Protein AF-A0A0P1IIM2-F1 (afdb_monomer_lite)

Organism: NCBI:txid1715693

Secondary structure (DSSP, 8-state):
------------------PPPP---HHHHHHHHHHHHHHHH-TT---HHHHHHHHHHHHHHHHHHHHHSBPTTS-BHHHHHHTS-HHHHHHHHHHHHHHHHHHHHHHHHHHHHHHHHHHHHHHHHHHHHHHHHHHHHHHHHHHHHHHHHHHHHHHHHHHHHHHHHHHHHHHHHHHHHHHH--TTS-----PPPSS---------------STTHHHHHHHHHHHHHHHHHHHH-GGGTTS--S-HHHHHHHHHHHHHHHHHHHTS-HHHHHHHHHTTHHHHHHHHHHHHTSTHHHHHHTSPPP--

Radius of gyration: 53.61 Å; chains: 1; bounding box: 98×58×140 Å

Foldseek 3Di:
DDDDDDDDDDDDDDDDDDDDDDDDDPVVVVVVVVVVVVCVVPVPDDALVNVLVVVLVVLVVVVVVQQQDADPVRDGNVVVLVVDDPVVVVVVVCVSVVVSVVSVVVSVVVVVVVVVVVVVVVVVVVVVVVVVVVVVVVVVVVVVVVVVVVVVVVVVVVLVVVLVVVLVVLLVVLVVLVVPPPCVPPPLDDDDDPDDDDDDDDDDDDDDDDDPVVSVVVLLVVLCVVVVVDVVSHPPPVVDDDLFLVVVVSVLVSLVSNLVSVVSDPPVCVVVCVVSCVVVVSVVSVVVSPDCSNVVSVVDDGDPD

pLDDT: mean 71.26, std 18.95, range [27.38, 97.0]

Sequence (305 aa):
MSSLQTERGSFGRRRKRTRKPLRSNKTNRARVRLRQAIRIWMPNGWEPIDTGWLLTLGIVLLVEWLAYSPMSDGSARIEAFLKADPNAVGDTLAGIFSALAFVWIIVTVFMQGTELAAQREELVLTREEMERQREATQSMAESLEAQADIFKDEQRQRAEKRSSECFKDAANQLHRCLFQADLTSLKWHVGPSSQNLSTVKYFGECPHCENPDETLALLAELFSVALRRIRRDGLDRLQYKPRCPKELSQLRVYLGLIVDCMELLPRAKLARLREFHILDAHNDLSTLLKLPIWDQVEEMPPCID

Structure (mmCIF, N/CA/C/O backbone):
data_AF-A0A0P1IIM2-F1
#
_entry.id   AF-A0A0P1IIM2-F1
#
loop_
_atom_site.group_PDB
_atom_site.id
_atom_site.type_symbol
_atom_site.label_atom_id
_atom_site.label_alt_id
_atom_site.label_comp_id
_atom_site.label_asym_id
_atom_site.label_entity_id
_atom_site.label_seq_id
_atom_site.pdbx_PDB_ins_code
_atom_site.Cartn_x
_atom_site.Cartn_y
_atom_site.Cartn_z
_atom_site.occupancy
_atom_site.B_iso_or_equiv
_atom_site.auth_seq_id
_atom_site.auth_comp_id
_atom_site.auth_asym_id
_atom_site.auth_atom_id
_atom_site.pdbx_PDB_model_num
ATOM 1 N N . MET A 1 1 ? -4.060 -33.729 36.609 1.00 47.19 1 MET A N 1
ATOM 2 C CA . MET A 1 1 ? -3.947 -35.094 36.047 1.00 47.19 1 MET A CA 1
ATOM 3 C C . MET A 1 1 ? -4.663 -35.104 34.703 1.00 47.19 1 MET A C 1
ATOM 5 O O . MET A 1 1 ? -5.715 -34.489 34.627 1.00 47.19 1 MET A O 1
ATOM 9 N N . SER A 1 2 ? -4.067 -35.764 33.701 1.00 40.72 2 SER A N 1
ATOM 10 C CA . SER A 1 2 ? -4.395 -35.768 32.254 1.00 40.72 2 SER A CA 1
ATOM 11 C C . SER A 1 2 ? -4.058 -34.490 31.484 1.00 40.72 2 SER A C 1
ATOM 13 O O . SER A 1 2 ? -4.444 -33.408 31.894 1.00 40.72 2 SER A O 1
ATOM 15 N N . SER A 1 3 ? -3.399 -34.503 30.329 1.00 47.75 3 SER A N 1
ATOM 16 C CA . SER A 1 3 ? -2.472 -35.446 29.686 1.00 47.75 3 SER A CA 1
ATOM 17 C C . SER A 1 3 ? -1.867 -34.653 28.526 1.00 47.75 3 SER A C 1
ATOM 19 O O . SER A 1 3 ? -2.586 -34.245 27.618 1.00 47.75 3 SER A O 1
ATOM 21 N N . LEU A 1 4 ? -0.561 -34.397 28.594 1.00 49.56 4 LEU A N 1
ATOM 22 C CA . LEU A 1 4 ? 0.238 -33.806 27.524 1.00 49.56 4 LEU A CA 1
ATOM 23 C C . LEU A 1 4 ? 0.329 -34.807 26.369 1.00 49.56 4 LEU A C 1
ATOM 25 O O . LEU A 1 4 ? 0.807 -35.923 26.574 1.00 49.56 4 LEU A O 1
ATOM 29 N N . GLN A 1 5 ? -0.078 -34.405 25.166 1.00 54.69 5 GLN A N 1
ATOM 30 C CA . GLN A 1 5 ? 0.225 -35.136 23.940 1.00 54.69 5 GLN A CA 1
ATOM 31 C C . GLN A 1 5 ? 1.129 -34.289 23.050 1.00 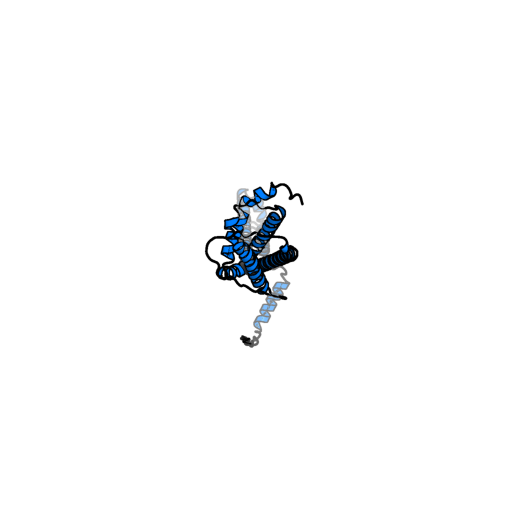54.69 5 GLN A C 1
ATOM 33 O O . GLN A 1 5 ? 0.857 -33.139 22.723 1.00 54.69 5 GLN A O 1
ATOM 38 N N . THR A 1 6 ? 2.275 -34.889 22.759 1.00 49.03 6 THR A N 1
ATOM 39 C CA . THR A 1 6 ? 3.434 -34.348 22.068 1.00 49.03 6 THR A CA 1
ATOM 40 C C . THR A 1 6 ? 3.379 -34.816 20.617 1.00 49.03 6 THR A C 1
ATOM 42 O O . THR A 1 6 ? 3.524 -36.012 20.377 1.00 49.03 6 THR A O 1
ATOM 45 N N . GLU A 1 7 ? 3.230 -33.912 19.648 1.00 52.53 7 GLU A N 1
ATOM 46 C CA . GLU A 1 7 ? 3.489 -34.234 18.240 1.00 52.53 7 GLU A CA 1
ATOM 47 C C . GLU A 1 7 ? 4.887 -33.751 17.833 1.00 52.53 7 GLU A C 1
ATOM 49 O O . GLU A 1 7 ? 5.180 -32.560 17.751 1.00 52.53 7 GLU A O 1
ATOM 54 N N . ARG A 1 8 ? 5.774 -34.723 17.593 1.00 49.94 8 ARG A N 1
ATOM 55 C CA . ARG A 1 8 ? 7.045 -34.572 16.877 1.00 49.94 8 ARG A CA 1
ATOM 56 C C . ARG A 1 8 ? 6.933 -35.316 15.545 1.00 49.94 8 ARG A C 1
ATOM 58 O O . ARG A 1 8 ? 6.811 -36.536 15.538 1.00 49.94 8 ARG A O 1
ATOM 65 N N . GLY A 1 9 ? 7.100 -34.606 14.435 1.00 43.44 9 GLY A N 1
ATOM 66 C CA . GLY A 1 9 ? 7.338 -35.147 13.088 1.00 43.44 9 GLY A CA 1
ATOM 67 C C . GLY A 1 9 ? 7.465 -33.966 12.118 1.00 43.44 9 GLY A C 1
ATOM 68 O O . GLY A 1 9 ? 6.719 -33.016 12.243 1.00 43.44 9 GLY A O 1
ATOM 69 N N . SER A 1 10 ? 8.395 -33.859 11.172 1.00 49.75 10 SER A N 1
ATOM 70 C CA . SER A 1 10 ? 9.200 -34.860 10.493 1.00 49.75 10 SER A CA 1
ATOM 71 C C . SER A 1 10 ? 10.533 -34.240 10.041 1.00 49.75 10 SER A C 1
ATOM 73 O O . SER A 1 10 ? 10.611 -33.087 9.617 1.00 49.75 10 SER A O 1
ATOM 75 N N . PHE A 1 11 ? 11.607 -35.018 10.151 1.00 45.28 11 PHE A N 1
ATOM 76 C CA . PHE A 1 11 ? 12.962 -34.636 9.761 1.00 45.28 11 PHE A CA 1
ATOM 77 C C . PHE A 1 11 ? 13.151 -34.919 8.259 1.00 45.28 11 PHE A C 1
ATOM 79 O O . PHE A 1 11 ? 13.360 -36.062 7.842 1.00 45.28 11 PHE A O 1
ATOM 86 N N . GLY A 1 12 ? 13.065 -33.878 7.429 1.00 54.16 12 GLY A N 1
ATOM 87 C CA . GLY A 1 12 ? 13.283 -33.957 5.983 1.00 54.16 12 GLY A CA 1
ATOM 88 C C . GLY A 1 12 ? 14.740 -34.283 5.628 1.00 54.16 12 GLY A C 1
ATOM 89 O O . GLY A 1 12 ? 15.637 -33.447 5.739 1.00 54.16 12 GLY A O 1
ATOM 90 N N . ARG A 1 13 ? 14.989 -35.512 5.158 1.00 52.44 13 ARG A N 1
ATOM 91 C CA . ARG A 1 13 ? 16.293 -35.973 4.649 1.00 52.44 13 ARG A CA 1
ATOM 92 C C . ARG A 1 13 ? 16.673 -35.238 3.351 1.00 52.44 13 ARG A C 1
ATOM 94 O O . ARG A 1 13 ? 16.221 -35.600 2.266 1.00 52.44 13 ARG A O 1
ATOM 101 N N . ARG A 1 14 ? 17.581 -34.256 3.434 1.00 52.56 14 ARG A N 1
ATOM 102 C CA . ARG A 1 14 ? 18.256 -33.648 2.267 1.00 52.56 14 ARG A CA 1
ATOM 103 C C . ARG A 1 14 ? 19.168 -34.672 1.574 1.00 52.56 14 ARG A C 1
ATOM 105 O O . ARG A 1 14 ? 20.263 -34.972 2.048 1.00 52.56 14 ARG A O 1
ATOM 112 N N . ARG A 1 15 ? 18.742 -35.184 0.413 1.00 55.00 15 ARG A N 1
ATOM 113 C CA . ARG A 1 15 ? 19.588 -35.965 -0.509 1.00 55.00 15 ARG A CA 1
ATOM 114 C C . ARG A 1 15 ? 20.692 -35.073 -1.092 1.00 55.00 15 ARG A C 1
ATOM 116 O O . ARG A 1 15 ? 20.420 -34.183 -1.894 1.00 55.00 15 ARG A O 1
ATOM 123 N N . LYS A 1 16 ? 21.949 -35.339 -0.726 1.00 52.72 16 LYS A N 1
ATOM 124 C CA . LYS A 1 16 ? 23.139 -34.747 -1.358 1.00 52.72 16 LYS A CA 1
ATOM 125 C C . LYS A 1 16 ? 23.297 -35.317 -2.777 1.00 52.72 16 LYS A C 1
ATOM 127 O O . LYS A 1 16 ? 23.688 -36.468 -2.941 1.00 52.72 16 LYS A O 1
ATOM 132 N N . ARG A 1 17 ? 22.983 -34.521 -3.807 1.00 55.03 17 ARG A N 1
ATOM 133 C CA . ARG A 1 17 ? 23.330 -34.818 -5.210 1.00 55.03 17 ARG A CA 1
ATOM 134 C C . ARG A 1 17 ? 24.816 -34.522 -5.429 1.00 55.03 17 ARG A C 1
ATOM 136 O O . ARG A 1 17 ? 25.233 -33.368 -5.398 1.00 55.03 17 ARG A O 1
ATOM 143 N N . THR A 1 18 ? 25.604 -35.563 -5.661 1.00 53.88 18 THR A N 1
ATOM 144 C CA . THR A 1 18 ? 27.005 -35.479 -6.081 1.00 53.88 18 THR A CA 1
ATOM 145 C C . THR A 1 18 ? 27.081 -34.992 -7.534 1.00 53.88 18 THR A C 1
ATOM 147 O O . THR A 1 18 ? 26.588 -35.638 -8.458 1.00 53.88 18 THR A O 1
ATOM 150 N N . ARG A 1 19 ? 27.666 -33.807 -7.752 1.00 49.38 19 ARG A N 1
ATOM 151 C CA . ARG A 1 19 ? 27.933 -33.257 -9.091 1.00 49.38 19 ARG A CA 1
ATOM 152 C C . ARG A 1 19 ? 29.207 -33.895 -9.655 1.00 49.38 19 ARG A C 1
ATOM 154 O O . ARG A 1 19 ? 30.267 -33.792 -9.047 1.00 49.38 19 ARG A O 1
ATOM 161 N N . LYS A 1 20 ? 29.102 -34.545 -10.820 1.00 53.03 20 LYS A N 1
ATOM 162 C CA . LYS A 1 20 ? 30.252 -35.033 -11.601 1.00 53.03 20 LYS A CA 1
ATOM 163 C C . LYS A 1 20 ? 31.071 -33.845 -12.147 1.00 53.03 20 LYS A C 1
ATOM 165 O O . LYS A 1 20 ? 30.462 -32.865 -12.580 1.00 53.03 20 LYS A O 1
ATOM 170 N N . PRO A 1 21 ? 32.414 -33.919 -12.181 1.00 51.34 21 PRO A N 1
ATOM 171 C CA . PRO A 1 21 ? 33.249 -32.861 -12.745 1.00 51.34 21 PRO A CA 1
ATOM 172 C C . PRO A 1 21 ? 33.162 -32.847 -14.280 1.00 51.34 21 PRO A C 1
ATOM 174 O O . PRO A 1 21 ? 33.394 -33.859 -14.943 1.00 51.34 21 PRO A O 1
ATOM 177 N N . LEU A 1 22 ? 32.819 -31.686 -14.851 1.00 57.66 22 LEU A N 1
ATOM 178 C CA . LEU A 1 22 ? 32.783 -31.469 -16.297 1.00 57.66 22 LEU A CA 1
ATOM 179 C C . LEU A 1 22 ? 34.203 -31.462 -16.883 1.00 57.66 22 LEU A C 1
ATOM 181 O O . LEU A 1 22 ? 35.049 -30.639 -16.539 1.00 57.66 22 LEU A O 1
ATOM 185 N N . ARG A 1 23 ? 34.428 -32.378 -17.826 1.00 54.84 23 ARG A N 1
ATOM 186 C CA . ARG A 1 23 ? 35.634 -32.521 -18.647 1.00 54.84 23 ARG A CA 1
ATOM 187 C C . ARG A 1 23 ? 35.823 -31.243 -19.485 1.00 54.84 23 ARG A C 1
ATOM 189 O O . ARG A 1 23 ? 35.079 -31.008 -20.435 1.00 54.84 23 ARG A O 1
ATOM 196 N N . SER A 1 24 ? 36.784 -30.387 -19.117 1.00 56.88 24 SER A N 1
ATOM 197 C CA . SER A 1 24 ? 37.007 -29.099 -19.794 1.00 56.88 24 SER A CA 1
ATOM 198 C C . SER A 1 24 ? 37.560 -29.319 -21.208 1.00 56.88 24 SER A C 1
ATOM 200 O O . SER A 1 24 ? 38.722 -29.692 -21.383 1.00 56.88 24 SER A O 1
ATOM 202 N N . ASN A 1 25 ? 36.714 -29.097 -22.211 1.00 63.09 25 ASN A N 1
ATOM 203 C CA . ASN A 1 25 ? 37.019 -29.238 -23.631 1.00 63.09 25 ASN A CA 1
ATOM 204 C C . ASN A 1 25 ? 37.988 -28.124 -24.086 1.00 63.09 25 ASN A C 1
ATOM 206 O O . ASN A 1 25 ? 37.696 -26.939 -23.906 1.00 63.09 25 ASN A O 1
ATOM 210 N N . LYS A 1 26 ? 39.151 -28.479 -24.656 1.00 61.34 26 LYS A N 1
ATOM 211 C CA . LYS A 1 26 ? 40.198 -27.521 -25.086 1.00 61.34 26 LYS A CA 1
ATOM 212 C C . LYS A 1 26 ? 39.679 -26.485 -26.099 1.00 61.34 26 LYS A C 1
ATOM 214 O O . LYS A 1 26 ? 40.159 -25.355 -26.104 1.00 61.34 26 LYS A O 1
ATOM 219 N N . THR A 1 27 ? 38.649 -26.819 -26.876 1.00 61.62 27 THR A N 1
ATOM 220 C CA . THR A 1 27 ? 37.989 -25.915 -27.837 1.00 61.62 27 THR A CA 1
ATOM 221 C C . THR A 1 27 ? 37.261 -24.738 -27.177 1.00 61.62 27 THR A C 1
ATOM 223 O O . THR A 1 27 ? 37.183 -23.659 -27.766 1.00 61.62 27 THR A O 1
ATOM 226 N N . ASN A 1 28 ? 36.808 -24.876 -25.925 1.00 61.59 28 ASN A N 1
ATOM 227 C CA . ASN A 1 28 ? 36.188 -23.766 -25.193 1.00 61.59 28 ASN A CA 1
ATOM 228 C C . ASN A 1 28 ? 37.208 -22.705 -24.767 1.00 61.59 28 ASN A C 1
ATOM 230 O O . ASN A 1 28 ? 36.863 -21.530 -24.699 1.00 61.59 28 ASN A O 1
ATOM 234 N N . ARG A 1 29 ? 38.477 -23.072 -24.540 1.00 67.12 29 ARG A N 1
ATOM 235 C CA . ARG A 1 29 ? 39.506 -22.102 -24.127 1.00 67.12 29 ARG A CA 1
ATOM 236 C C . ARG A 1 29 ? 39.872 -21.134 -25.255 1.00 67.12 29 ARG A C 1
ATOM 238 O O . ARG A 1 29 ? 40.082 -19.957 -24.984 1.00 67.12 29 ARG A O 1
ATOM 245 N N . ALA A 1 30 ? 39.877 -21.599 -26.507 1.00 68.69 30 ALA A N 1
ATOM 246 C CA . ALA A 1 30 ? 40.094 -20.740 -27.673 1.00 68.69 30 ALA A CA 1
ATOM 247 C C . ALA A 1 30 ? 38.928 -19.757 -27.886 1.00 68.69 30 ALA A C 1
ATOM 249 O O . ALA A 1 30 ? 39.154 -18.567 -28.084 1.00 68.69 30 ALA A O 1
ATOM 250 N N . ARG A 1 31 ? 37.677 -20.222 -27.743 1.00 65.69 31 ARG A N 1
ATOM 251 C CA . ARG A 1 31 ? 36.483 -19.361 -27.843 1.00 65.69 31 ARG A CA 1
ATOM 252 C C . ARG A 1 31 ? 36.398 -18.326 -26.719 1.00 65.69 31 ARG A C 1
ATOM 254 O O . ARG A 1 31 ? 36.015 -17.190 -26.972 1.00 65.69 31 ARG A O 1
ATOM 261 N N . VAL A 1 32 ? 36.779 -18.694 -25.494 1.00 73.69 32 VAL A N 1
ATOM 262 C CA . VAL A 1 32 ? 36.814 -17.760 -24.354 1.00 73.69 32 VAL A CA 1
ATOM 263 C C . VAL A 1 32 ? 37.906 -16.704 -24.541 1.00 73.69 32 VAL A C 1
ATOM 265 O O . VAL A 1 32 ? 37.636 -15.530 -24.308 1.00 73.69 32 VAL A O 1
ATOM 268 N N . ARG A 1 33 ? 39.094 -17.078 -25.041 1.00 74.06 33 ARG A N 1
ATOM 269 C CA . ARG A 1 33 ? 40.167 -16.117 -25.356 1.00 74.06 33 ARG A CA 1
ATOM 270 C C . ARG A 1 33 ? 39.792 -15.164 -26.487 1.00 74.06 33 ARG A C 1
ATOM 272 O O . ARG A 1 33 ? 40.073 -13.980 -26.374 1.00 74.06 33 ARG A O 1
ATOM 279 N N . LEU A 1 34 ? 39.108 -15.652 -27.525 1.00 70.19 34 LEU A N 1
ATOM 280 C CA . LEU A 1 34 ? 38.611 -14.800 -28.607 1.00 70.19 34 LEU A CA 1
ATOM 281 C C . LEU A 1 34 ? 37.569 -13.796 -28.087 1.00 70.19 34 LEU A C 1
ATOM 283 O O . LEU A 1 34 ? 37.671 -12.609 -28.366 1.00 70.19 34 LEU A O 1
ATOM 287 N N . ARG A 1 35 ? 36.621 -14.243 -27.249 1.00 65.44 35 ARG A N 1
ATOM 288 C CA . ARG A 1 35 ? 35.642 -13.350 -26.604 1.00 65.44 35 ARG A CA 1
ATOM 289 C C . ARG A 1 35 ? 36.293 -12.329 -25.668 1.00 65.44 35 ARG A C 1
ATOM 291 O O . ARG A 1 35 ? 35.843 -11.194 -25.619 1.00 65.44 35 ARG A O 1
ATOM 298 N N . GLN A 1 36 ? 37.342 -12.711 -24.940 1.00 72.12 36 GLN A N 1
ATOM 299 C CA . GLN A 1 36 ? 38.087 -11.790 -24.077 1.00 72.12 36 GLN A CA 1
ATOM 300 C C . GLN A 1 36 ? 38.909 -10.776 -24.883 1.00 72.12 36 GLN A C 1
ATOM 302 O O . GLN A 1 36 ? 38.906 -9.605 -24.531 1.00 72.12 36 GLN A O 1
ATOM 307 N N . ALA A 1 37 ? 39.546 -11.188 -25.983 1.00 65.25 37 ALA A N 1
ATOM 308 C CA . ALA A 1 37 ? 40.284 -10.283 -26.865 1.00 65.25 37 ALA A CA 1
ATOM 309 C C . ALA A 1 37 ? 39.358 -9.257 -27.544 1.00 65.25 37 ALA A C 1
ATOM 311 O O . ALA A 1 37 ? 39.666 -8.070 -27.561 1.00 65.25 37 ALA A O 1
ATOM 312 N N . ILE A 1 38 ? 38.184 -9.698 -28.010 1.00 61.31 38 ILE A N 1
ATOM 313 C CA . ILE A 1 38 ? 37.146 -8.822 -28.579 1.00 61.31 38 ILE A CA 1
ATOM 314 C C . ILE A 1 38 ? 36.635 -7.817 -27.528 1.00 61.31 38 ILE A C 1
ATOM 316 O O . ILE A 1 38 ? 36.429 -6.652 -27.846 1.00 61.31 38 ILE A O 1
ATOM 320 N N . ARG A 1 39 ? 36.499 -8.233 -26.260 1.00 62.06 39 ARG A N 1
ATOM 321 C CA . ARG A 1 39 ? 36.056 -7.367 -25.151 1.00 62.06 39 ARG A CA 1
ATOM 322 C C . ARG A 1 39 ? 37.099 -6.326 -24.721 1.00 62.06 39 ARG A C 1
ATOM 324 O O . ARG A 1 39 ? 36.722 -5.284 -24.206 1.00 62.06 39 ARG A O 1
ATOM 331 N N . ILE A 1 40 ? 38.392 -6.599 -24.920 1.00 70.06 40 ILE A N 1
ATOM 332 C CA . ILE A 1 40 ? 39.482 -5.648 -24.630 1.00 70.06 40 ILE A CA 1
ATOM 333 C C . ILE A 1 40 ? 39.553 -4.552 -25.702 1.00 70.06 40 ILE A C 1
ATOM 335 O O . ILE A 1 40 ? 39.847 -3.407 -25.378 1.00 70.06 40 ILE A O 1
ATOM 339 N N . TRP A 1 41 ? 39.259 -4.887 -26.962 1.00 63.16 41 TRP A N 1
ATOM 340 C CA . TRP A 1 41 ? 39.242 -3.918 -28.064 1.00 63.16 41 TRP A CA 1
ATOM 341 C C . TRP A 1 41 ? 37.963 -3.065 -28.124 1.00 63.16 41 TRP A C 1
ATOM 343 O O . TRP A 1 41 ? 37.975 -2.008 -28.744 1.00 63.16 41 TRP A O 1
ATOM 353 N N . MET A 1 42 ? 36.872 -3.491 -27.476 1.00 60.53 42 MET A N 1
ATOM 354 C CA . MET A 1 42 ? 35.582 -2.785 -27.461 1.00 60.53 42 MET A CA 1
ATOM 355 C C . MET A 1 42 ? 34.998 -2.748 -26.037 1.00 60.53 42 MET A C 1
ATOM 357 O O . MET A 1 42 ? 34.146 -3.577 -25.701 1.00 60.53 42 MET A O 1
ATOM 361 N N . PRO A 1 43 ? 35.455 -1.816 -25.178 1.00 54.00 43 PRO A N 1
ATOM 362 C CA . PRO A 1 43 ? 35.053 -1.765 -23.772 1.00 54.00 43 PRO A CA 1
ATOM 363 C C . PRO A 1 43 ? 33.558 -1.465 -23.555 1.00 54.00 43 PRO A C 1
ATOM 365 O O . PRO A 1 43 ? 33.017 -1.903 -22.542 1.00 54.00 43 PRO A O 1
ATOM 368 N N . ASN A 1 44 ? 32.880 -0.818 -24.515 1.00 61.03 44 ASN A N 1
ATOM 369 C CA . ASN A 1 44 ? 31.474 -0.401 -24.389 1.00 61.03 44 ASN A CA 1
ATOM 370 C C . ASN A 1 44 ? 30.468 -1.268 -25.175 1.00 61.03 44 ASN A C 1
ATOM 372 O O . ASN A 1 44 ? 29.272 -1.022 -25.105 1.00 61.03 44 ASN A O 1
ATOM 376 N N . GLY A 1 45 ? 30.917 -2.323 -25.867 1.00 69.62 45 GLY A N 1
ATOM 377 C CA . GLY A 1 45 ? 30.058 -3.055 -26.806 1.00 69.62 45 GLY A CA 1
ATOM 378 C C . GLY A 1 45 ? 29.842 -2.275 -28.108 1.00 69.62 45 GLY A C 1
ATOM 379 O O . GLY A 1 45 ? 30.046 -1.071 -28.161 1.00 69.62 45 GLY A O 1
ATOM 380 N N . TRP A 1 46 ? 29.524 -2.986 -29.187 1.00 78.88 46 TRP A N 1
ATOM 381 C CA . TRP A 1 46 ? 29.247 -2.378 -30.488 1.00 78.88 46 TRP A CA 1
ATOM 382 C C . TRP A 1 46 ? 27.775 -1.970 -30.499 1.00 78.88 46 TRP A C 1
ATOM 384 O O . TRP A 1 46 ? 26.906 -2.846 -30.541 1.00 78.88 46 TRP A O 1
ATOM 394 N N . GLU A 1 47 ? 27.483 -0.673 -30.421 1.00 82.81 47 GLU A N 1
ATOM 395 C CA . GLU A 1 47 ? 26.101 -0.207 -30.465 1.00 82.81 47 GLU A CA 1
ATOM 396 C C . GLU A 1 47 ? 25.604 -0.116 -31.919 1.00 82.81 47 GLU A C 1
ATOM 398 O O . GLU A 1 47 ? 26.386 0.122 -32.848 1.00 82.81 47 GLU A O 1
ATOM 403 N N . PRO A 1 48 ? 24.295 -0.288 -32.178 1.00 84.50 48 PRO A N 1
ATOM 404 C CA . PRO A 1 48 ? 23.726 -0.091 -33.514 1.00 84.50 48 PRO A CA 1
ATOM 405 C C . PRO A 1 48 ? 24.111 1.264 -34.137 1.00 84.50 48 PRO A C 1
ATOM 407 O O . PRO A 1 48 ? 24.316 1.353 -35.348 1.00 84.50 48 PRO A O 1
ATOM 410 N N . ILE A 1 49 ? 24.288 2.290 -33.299 1.00 87.69 49 ILE A N 1
ATOM 411 C CA . ILE A 1 49 ? 24.713 3.642 -33.681 1.00 87.69 49 ILE A CA 1
ATOM 412 C C . ILE A 1 49 ? 26.130 3.646 -34.277 1.00 87.69 49 ILE A C 1
ATOM 414 O O . ILE A 1 49 ? 26.352 4.287 -35.305 1.00 87.69 49 ILE A O 1
ATOM 418 N N . ASP A 1 50 ? 27.067 2.879 -33.714 1.00 89.94 50 ASP A N 1
ATOM 419 C CA . ASP A 1 50 ? 28.440 2.775 -34.232 1.00 89.94 50 ASP A CA 1
ATOM 420 C C . ASP A 1 50 ? 28.462 2.145 -35.630 1.00 89.94 50 ASP A C 1
ATOM 422 O O . ASP A 1 50 ? 29.218 2.556 -36.513 1.00 89.94 50 ASP A O 1
ATOM 426 N N . THR A 1 51 ? 27.573 1.172 -35.861 1.00 89.00 51 THR A N 1
ATOM 427 C CA . THR A 1 51 ? 27.379 0.558 -37.185 1.00 89.00 51 THR A CA 1
ATOM 428 C C . THR A 1 51 ? 26.836 1.575 -38.188 1.00 89.00 51 THR A C 1
ATOM 430 O O . THR A 1 51 ? 27.293 1.615 -39.330 1.00 89.00 51 THR A O 1
ATOM 433 N N . GLY A 1 52 ? 25.900 2.427 -37.755 1.00 91.19 52 GLY A N 1
ATOM 434 C CA . GLY A 1 52 ? 25.351 3.517 -38.562 1.00 91.19 52 GLY A CA 1
ATOM 435 C C . GLY A 1 52 ? 26.403 4.540 -38.982 1.00 91.19 52 GLY A C 1
ATOM 436 O O . GLY A 1 52 ? 26.479 4.898 -40.160 1.00 91.19 52 GLY A O 1
ATOM 437 N N . TRP A 1 53 ? 27.261 4.961 -38.050 1.00 92.38 53 TRP A N 1
ATOM 438 C CA . TRP A 1 53 ? 28.367 5.876 -38.338 1.00 92.38 53 TRP A CA 1
ATOM 439 C C . TRP A 1 53 ? 29.399 5.272 -39.285 1.00 92.38 53 TRP A C 1
ATOM 441 O O . TRP A 1 53 ? 29.802 5.935 -40.239 1.00 92.38 53 TRP A O 1
ATOM 451 N N . LEU A 1 54 ? 29.790 4.013 -39.074 1.00 93.88 54 LEU A N 1
ATOM 452 C CA . LEU A 1 54 ? 30.756 3.329 -39.937 1.00 93.88 54 LEU A CA 1
ATOM 453 C C . LEU A 1 54 ? 30.221 3.183 -41.366 1.00 93.88 54 LEU A C 1
ATOM 455 O O . LEU A 1 54 ? 30.944 3.440 -42.328 1.00 93.88 54 LEU A O 1
ATOM 459 N N . LEU A 1 55 ? 28.943 2.827 -41.513 1.00 92.75 55 LEU A N 1
ATOM 460 C CA . LEU A 1 55 ? 28.298 2.698 -42.818 1.00 92.75 55 LEU A CA 1
ATOM 461 C C . LEU A 1 55 ? 28.139 4.071 -43.496 1.00 92.75 55 LEU A C 1
ATOM 463 O O . LEU A 1 55 ? 28.438 4.204 -44.680 1.00 92.75 55 LEU A O 1
ATOM 467 N N . THR A 1 56 ? 27.774 5.110 -42.737 1.00 94.00 56 THR A N 1
ATOM 468 C CA . THR A 1 56 ? 27.719 6.497 -43.232 1.00 94.00 56 THR A CA 1
ATOM 469 C C . THR A 1 56 ? 29.087 6.968 -43.729 1.00 94.00 56 THR A C 1
ATOM 471 O O . THR A 1 56 ? 29.189 7.477 -44.842 1.00 94.00 56 THR A O 1
ATOM 474 N N . LEU A 1 57 ? 30.152 6.741 -42.953 1.00 94.94 57 LEU A N 1
ATOM 475 C CA . LEU A 1 57 ? 31.525 7.061 -43.344 1.00 94.94 57 LEU A CA 1
ATOM 476 C C . LEU A 1 57 ? 31.946 6.283 -44.599 1.00 94.94 57 LEU A C 1
ATOM 478 O O . LEU A 1 57 ? 32.543 6.857 -45.504 1.00 94.94 57 LEU A O 1
ATOM 482 N N . GLY A 1 58 ? 31.573 5.004 -44.696 1.00 94.00 58 GLY A N 1
ATOM 483 C CA . GLY A 1 58 ? 31.790 4.191 -45.893 1.00 94.00 58 GLY A CA 1
ATOM 484 C C . GLY A 1 58 ? 31.097 4.753 -47.139 1.00 94.00 58 GLY A C 1
ATOM 485 O O . GLY A 1 58 ? 31.717 4.810 -48.197 1.00 94.00 58 GLY A O 1
ATOM 486 N N . ILE A 1 59 ? 29.847 5.218 -47.019 1.00 92.94 59 ILE A N 1
ATOM 487 C CA . ILE A 1 59 ? 29.117 5.873 -48.119 1.00 92.94 59 ILE A CA 1
ATOM 488 C C . ILE A 1 59 ? 29.789 7.193 -48.505 1.00 92.94 59 ILE A C 1
ATOM 490 O O . ILE A 1 59 ? 29.976 7.440 -49.693 1.00 92.94 59 ILE A O 1
ATOM 494 N N . VAL A 1 60 ? 30.184 8.022 -47.535 1.00 93.38 60 VAL A N 1
ATOM 495 C CA . VAL A 1 60 ? 30.858 9.304 -47.803 1.00 93.38 60 VAL A CA 1
ATOM 496 C C . VAL A 1 60 ? 32.183 9.083 -48.529 1.00 93.38 60 VAL A C 1
ATOM 498 O O . VAL A 1 60 ? 32.403 9.695 -49.569 1.00 93.38 60 VAL A O 1
ATOM 501 N N . LEU A 1 61 ? 33.018 8.155 -48.053 1.00 94.94 61 LEU A N 1
ATOM 502 C CA . LEU A 1 61 ? 34.282 7.806 -48.708 1.00 94.94 61 LEU A CA 1
ATOM 503 C C . LEU A 1 61 ? 34.065 7.219 -50.107 1.00 94.94 61 LEU A C 1
ATOM 505 O O . LEU A 1 61 ? 34.848 7.490 -51.013 1.00 94.94 61 LEU A O 1
ATOM 509 N N . LEU A 1 62 ? 33.003 6.432 -50.309 1.00 93.31 62 LEU A N 1
ATOM 510 C CA . LEU A 1 62 ? 32.648 5.900 -51.625 1.00 93.31 62 LEU A CA 1
ATOM 511 C C . LEU A 1 62 ? 32.230 7.017 -52.590 1.00 93.31 62 LEU A C 1
ATOM 513 O O . LEU A 1 62 ? 32.656 7.017 -53.744 1.00 93.31 62 LEU A O 1
ATOM 517 N N . VAL A 1 63 ? 31.410 7.964 -52.128 1.00 91.94 63 VAL A N 1
ATOM 518 C CA . VAL A 1 63 ? 30.986 9.135 -52.908 1.00 91.94 63 VAL A CA 1
ATOM 519 C C . VAL A 1 63 ? 32.187 10.015 -53.246 1.00 91.94 63 VAL A C 1
ATOM 521 O O . VAL A 1 63 ? 32.344 10.406 -54.400 1.00 91.94 63 VAL A O 1
ATOM 524 N N . GLU A 1 64 ? 33.058 10.278 -52.273 1.00 91.62 64 GLU A N 1
ATOM 525 C CA . GLU A 1 64 ? 34.295 11.038 -52.461 1.00 91.62 64 GLU A CA 1
ATOM 526 C C . GLU A 1 64 ? 35.217 10.350 -53.478 1.00 91.62 64 GLU A C 1
ATOM 528 O O . GLU A 1 64 ? 35.656 10.969 -54.447 1.00 91.62 64 GLU A O 1
ATOM 533 N N . TRP A 1 65 ? 35.432 9.039 -53.339 1.00 93.56 65 TRP A N 1
ATOM 534 C CA . TRP A 1 65 ? 36.220 8.250 -54.286 1.00 93.56 65 TRP A CA 1
ATOM 535 C C . TRP A 1 65 ? 35.639 8.289 -55.707 1.00 93.56 65 TRP A C 1
ATOM 537 O O . TRP A 1 65 ? 36.375 8.482 -56.678 1.00 93.56 65 TRP A O 1
ATOM 547 N N . LEU A 1 66 ? 34.314 8.168 -55.847 1.00 89.25 66 LEU A N 1
ATOM 548 C CA . LEU A 1 66 ? 33.637 8.298 -57.138 1.00 89.25 66 LEU A CA 1
ATOM 549 C C . LEU A 1 66 ? 33.800 9.704 -57.725 1.00 89.25 66 LEU A C 1
ATOM 551 O O . LEU A 1 66 ? 34.018 9.819 -58.931 1.00 89.25 66 LEU A O 1
ATOM 555 N N . ALA A 1 67 ? 33.744 10.756 -56.909 1.00 87.88 67 ALA A N 1
ATOM 556 C CA . ALA A 1 67 ? 33.892 12.138 -57.363 1.00 87.88 67 ALA A CA 1
ATOM 557 C C . ALA A 1 67 ? 35.279 12.421 -57.974 1.00 87.88 67 ALA A C 1
ATOM 559 O O . ALA A 1 67 ? 35.370 13.159 -58.960 1.00 87.88 67 ALA A O 1
ATOM 560 N N . TYR A 1 68 ? 36.335 11.792 -57.443 1.00 88.44 68 TYR A N 1
ATOM 561 C CA . TYR A 1 68 ? 37.712 11.913 -57.945 1.00 88.44 68 TYR A CA 1
ATOM 562 C C . TYR A 1 68 ? 38.075 10.926 -59.065 1.00 88.44 68 TYR A C 1
ATOM 564 O O . TYR A 1 68 ? 39.139 11.057 -59.671 1.00 88.44 68 TYR A O 1
ATOM 572 N N . SER A 1 69 ? 37.221 9.946 -59.371 1.00 87.06 69 SER A N 1
ATOM 573 C CA . SER A 1 69 ? 37.498 8.996 -60.454 1.00 87.06 69 SER A CA 1
ATOM 574 C C . SER A 1 69 ? 37.523 9.699 -61.829 1.00 87.06 69 SER A C 1
ATOM 576 O O . SER A 1 69 ? 36.637 10.511 -62.116 1.00 87.06 69 SER A O 1
ATOM 578 N N . PRO A 1 70 ? 38.520 9.427 -62.695 1.00 83.19 70 PRO A N 1
ATOM 579 C CA . PRO A 1 70 ? 38.610 10.066 -64.006 1.00 83.19 70 PRO A CA 1
ATOM 580 C C . PRO A 1 70 ? 37.494 9.577 -64.942 1.00 83.19 70 PRO A C 1
ATOM 582 O O . PRO A 1 70 ? 37.150 8.392 -64.959 1.00 83.19 70 PRO A O 1
ATOM 585 N N . MET A 1 71 ? 36.916 10.489 -65.729 1.00 80.81 71 MET A N 1
ATOM 586 C CA . MET A 1 71 ? 36.033 10.144 -66.853 1.00 80.81 71 MET A CA 1
ATOM 587 C C . MET A 1 71 ? 36.845 9.775 -68.106 1.00 80.81 71 MET A C 1
ATOM 589 O O . MET A 1 71 ? 38.049 10.023 -68.167 1.00 80.81 71 MET A O 1
ATOM 593 N N . SER A 1 72 ? 36.184 9.195 -69.118 1.00 80.75 72 SER A N 1
ATOM 594 C CA . SER A 1 72 ? 36.793 8.824 -70.412 1.00 80.75 72 SER A CA 1
ATOM 595 C C . SER A 1 72 ? 37.527 9.977 -71.095 1.00 80.75 72 SER A C 1
ATOM 597 O O . SER A 1 72 ? 38.509 9.753 -71.796 1.00 80.75 72 SER A O 1
ATOM 599 N N . ASP A 1 73 ? 37.070 11.201 -70.844 1.00 81.06 73 ASP A N 1
ATOM 600 C CA . ASP A 1 73 ? 37.546 12.413 -71.504 1.00 81.06 73 ASP A CA 1
ATOM 601 C C . ASP A 1 73 ? 38.679 13.095 -70.707 1.00 81.06 73 ASP A C 1
ATOM 603 O O . ASP A 1 73 ? 39.135 14.181 -71.055 1.00 81.06 73 ASP A O 1
ATOM 607 N N . GLY A 1 74 ? 39.151 12.459 -69.625 1.00 76.50 74 GLY A N 1
ATOM 608 C CA . GLY A 1 74 ? 40.280 12.915 -68.806 1.00 76.50 74 GLY A CA 1
ATOM 609 C C . GLY A 1 74 ? 39.938 13.934 -67.712 1.00 76.50 74 GLY A C 1
ATOM 610 O O . GLY A 1 74 ? 40.784 14.200 -66.862 1.00 76.50 74 GLY A O 1
ATOM 611 N N . SER A 1 75 ? 38.713 14.470 -67.673 1.00 79.94 75 SER A N 1
ATOM 612 C CA . SER A 1 75 ? 38.238 15.360 -66.601 1.00 79.94 75 SER A CA 1
ATOM 613 C C . SER A 1 75 ? 37.764 14.592 -65.358 1.00 79.94 75 SER A C 1
ATOM 615 O O . SER A 1 75 ? 37.281 13.458 -65.451 1.00 79.94 75 SER A O 1
ATOM 617 N N . ALA A 1 76 ? 37.841 15.223 -64.183 1.00 83.69 76 ALA A N 1
ATOM 618 C CA . ALA A 1 76 ? 37.267 14.676 -62.952 1.00 83.69 76 ALA A CA 1
ATOM 619 C C . ALA A 1 76 ? 35.728 14.769 -62.968 1.00 83.69 76 ALA A C 1
ATOM 621 O O . ALA A 1 76 ? 35.162 15.757 -63.442 1.00 83.69 76 ALA A O 1
ATOM 622 N N . ARG A 1 77 ? 35.029 13.772 -62.400 1.00 84.69 77 ARG A N 1
ATOM 623 C CA . ARG A 1 77 ? 33.548 13.752 -62.341 1.00 84.69 77 ARG A CA 1
ATOM 624 C C . ARG A 1 77 ? 32.957 14.951 -61.602 1.00 84.69 77 ARG A C 1
ATOM 626 O O . ARG A 1 77 ? 31.857 15.388 -61.928 1.00 84.69 77 ARG A O 1
ATOM 633 N N . ILE A 1 78 ? 33.692 15.509 -60.644 1.00 84.62 78 ILE A N 1
ATOM 634 C CA . ILE A 1 78 ? 33.270 16.696 -59.896 1.00 84.62 78 ILE A CA 1
ATOM 635 C C . ILE A 1 78 ? 33.180 17.957 -60.772 1.00 84.62 78 ILE A C 1
ATOM 637 O O . ILE A 1 78 ? 32.286 18.774 -60.578 1.00 84.62 78 ILE A O 1
ATOM 641 N N . GLU A 1 79 ? 34.043 18.101 -61.784 1.00 82.69 79 GLU A N 1
ATOM 642 C CA . GLU A 1 79 ? 33.990 19.240 -62.711 1.00 82.69 79 GLU A CA 1
ATOM 643 C C . GLU A 1 79 ? 32.778 19.149 -63.638 1.00 82.69 79 GLU A C 1
ATOM 645 O O . GLU A 1 79 ? 32.147 20.163 -63.939 1.00 82.69 79 GLU A O 1
ATOM 650 N N . ALA A 1 80 ? 32.432 17.928 -64.057 1.00 83.50 80 ALA A N 1
ATOM 651 C CA . ALA A 1 80 ? 31.214 17.661 -64.812 1.00 83.50 80 ALA A CA 1
ATOM 652 C C . ALA A 1 80 ? 29.964 17.934 -63.962 1.00 83.50 80 ALA A C 1
ATOM 654 O O . ALA A 1 80 ? 29.012 18.528 -64.453 1.00 83.50 80 ALA A O 1
ATOM 655 N N . PHE A 1 81 ? 29.993 17.577 -62.675 1.00 85.81 81 PHE A N 1
ATOM 656 C CA . PHE A 1 81 ? 28.907 17.849 -61.734 1.00 85.81 81 PHE A CA 1
ATOM 657 C C . PHE A 1 81 ? 28.691 19.351 -61.489 1.00 85.81 81 PHE A C 1
ATOM 659 O O . PHE A 1 81 ? 27.555 19.811 -61.504 1.00 85.81 81 PHE A O 1
ATOM 666 N N . LEU A 1 82 ? 29.762 20.138 -61.331 1.00 86.31 82 LEU A N 1
ATOM 667 C CA . LEU A 1 82 ? 29.668 21.595 -61.136 1.00 86.31 82 LEU A CA 1
ATOM 668 C C . LEU A 1 82 ? 29.149 22.349 -62.372 1.00 86.31 82 LEU A C 1
ATOM 670 O O . LEU A 1 82 ? 28.634 23.457 -62.235 1.00 86.31 82 LEU A O 1
ATOM 674 N N . LYS A 1 83 ? 29.297 21.769 -63.568 1.00 90.50 83 LYS A N 1
ATOM 675 C CA . LYS A 1 83 ? 28.782 22.318 -64.835 1.00 90.50 83 LYS A CA 1
ATOM 676 C C . LYS A 1 83 ? 27.429 21.728 -65.244 1.00 90.50 83 LYS A C 1
ATOM 678 O O . LYS A 1 83 ? 26.885 22.154 -66.260 1.00 90.50 83 LYS A O 1
ATOM 683 N N . ALA A 1 84 ? 26.920 20.736 -64.513 1.00 89.00 84 ALA A N 1
ATOM 684 C CA . ALA A 1 84 ? 25.678 20.055 -64.846 1.00 89.00 84 ALA A CA 1
ATOM 685 C C . ALA A 1 84 ? 24.460 20.947 -64.586 1.00 89.00 84 ALA A C 1
ATOM 687 O O . ALA A 1 84 ? 24.481 21.828 -63.723 1.00 89.00 84 ALA A O 1
ATOM 688 N N . ASP A 1 85 ? 23.374 20.677 -65.311 1.00 93.19 85 ASP A N 1
ATOM 689 C CA . ASP A 1 85 ? 22.108 21.360 -65.079 1.00 93.19 85 ASP A CA 1
ATOM 690 C C . ASP A 1 85 ? 21.616 21.135 -63.637 1.00 93.19 85 ASP A C 1
ATOM 692 O O . ASP A 1 85 ? 21.764 20.029 -63.097 1.00 93.19 85 ASP A O 1
ATOM 696 N N . PRO A 1 86 ? 20.954 22.133 -63.020 1.00 91.88 86 PRO A N 1
ATOM 697 C CA . PRO A 1 86 ? 20.467 22.037 -61.644 1.00 91.88 86 PRO A CA 1
ATOM 698 C C . PRO A 1 86 ? 19.618 20.789 -61.356 1.00 91.88 86 PRO A C 1
ATOM 700 O O . PRO A 1 86 ? 19.665 20.255 -60.250 1.00 91.88 86 PRO A O 1
ATOM 703 N N . ASN A 1 87 ? 18.869 20.294 -62.349 1.00 91.50 87 ASN A N 1
ATOM 704 C CA . ASN A 1 87 ? 18.053 19.088 -62.206 1.00 91.50 87 ASN A CA 1
ATOM 705 C C . ASN A 1 87 ? 18.906 17.819 -62.027 1.00 91.50 87 ASN A C 1
ATOM 707 O O . ASN A 1 87 ? 18.643 17.018 -61.136 1.00 91.50 87 ASN A O 1
ATOM 711 N N . ALA A 1 88 ? 19.981 17.673 -62.809 1.00 89.31 88 ALA A N 1
ATOM 712 C CA . ALA A 1 88 ? 20.878 16.521 -62.714 1.00 89.31 88 ALA A CA 1
ATOM 713 C C . ALA A 1 88 ? 21.661 16.515 -61.387 1.00 89.31 88 ALA A C 1
ATOM 715 O O . ALA A 1 88 ? 21.869 15.464 -60.774 1.00 89.31 88 ALA A O 1
ATOM 716 N N . VAL A 1 89 ? 22.047 17.699 -60.901 1.00 90.81 89 VAL A N 1
ATOM 717 C CA . VAL A 1 89 ? 22.636 17.874 -59.563 1.00 90.81 89 VAL A CA 1
ATOM 718 C C . VAL A 1 89 ? 21.654 17.421 -58.478 1.00 90.81 89 VAL A C 1
ATOM 720 O O . VAL A 1 89 ? 22.036 16.670 -57.575 1.00 90.81 89 VAL A O 1
ATOM 723 N N . GLY A 1 90 ? 20.386 17.823 -58.599 1.00 91.44 90 GLY A N 1
ATOM 724 C CA . GLY A 1 90 ? 19.304 17.416 -57.704 1.00 91.44 90 GLY A CA 1
ATOM 725 C C . GLY A 1 90 ? 19.109 15.901 -57.651 1.00 91.44 90 GLY A C 1
ATOM 726 O O . GLY A 1 90 ? 19.108 15.333 -56.559 1.00 91.44 90 GLY A O 1
ATOM 727 N N . ASP A 1 91 ? 19.032 15.236 -58.805 1.00 92.19 91 ASP A N 1
ATOM 728 C CA . ASP A 1 91 ? 18.836 13.782 -58.894 1.00 92.19 91 ASP A CA 1
ATOM 729 C C . ASP A 1 91 ? 19.982 12.997 -58.236 1.00 92.19 91 ASP A C 1
ATOM 731 O O . ASP A 1 91 ? 19.763 12.016 -57.516 1.00 92.19 91 ASP A O 1
ATOM 735 N N . THR A 1 92 ? 21.221 13.460 -58.422 1.00 89.62 92 THR A N 1
ATOM 736 C CA . THR A 1 92 ? 22.404 12.800 -57.850 1.00 89.62 92 THR A CA 1
ATOM 737 C C . THR A 1 92 ? 22.442 12.942 -56.324 1.00 89.62 92 THR A C 1
ATOM 739 O O . THR A 1 92 ? 22.696 11.968 -55.609 1.00 89.62 92 THR A O 1
ATOM 742 N N . LEU A 1 93 ? 22.147 14.142 -55.808 1.00 92.56 93 LEU A N 1
ATOM 743 C CA . LEU A 1 93 ? 22.064 14.389 -54.366 1.00 92.56 93 LEU A CA 1
ATOM 744 C C . LEU A 1 93 ? 20.902 13.618 -53.733 1.00 92.56 93 LEU A C 1
ATOM 746 O O . LEU A 1 93 ? 21.074 13.028 -52.666 1.00 92.56 93 LEU A O 1
ATOM 750 N N . ALA A 1 94 ? 19.747 13.561 -54.399 1.00 94.75 94 ALA A N 1
ATOM 751 C CA . ALA A 1 94 ? 18.589 12.805 -53.933 1.00 94.75 94 ALA A CA 1
ATOM 752 C C . ALA A 1 94 ? 18.914 11.313 -53.762 1.00 94.75 94 ALA A C 1
ATOM 754 O O . ALA A 1 94 ? 18.540 10.719 -52.750 1.00 94.75 94 ALA A O 1
ATOM 755 N N . GLY A 1 95 ? 19.674 10.722 -54.690 1.00 92.38 95 GLY A N 1
ATOM 756 C CA . GLY A 1 95 ? 20.144 9.339 -54.573 1.00 92.38 95 GLY A CA 1
ATOM 757 C C . GLY A 1 95 ? 21.036 9.103 -53.347 1.00 92.38 95 GLY A C 1
ATOM 758 O O . GLY A 1 95 ? 20.812 8.153 -52.593 1.00 92.38 95 GLY A O 1
ATOM 759 N N . ILE A 1 96 ? 22.010 9.989 -53.101 1.00 91.75 96 ILE A N 1
ATOM 760 C CA . ILE A 1 96 ? 22.932 9.882 -51.955 1.00 91.75 96 ILE A CA 1
ATOM 761 C C . ILE A 1 96 ? 22.177 10.046 -50.629 1.00 91.75 96 ILE A C 1
ATOM 763 O O . ILE A 1 96 ? 22.332 9.224 -49.722 1.00 91.75 96 ILE A O 1
ATOM 767 N N . PHE A 1 97 ? 21.323 11.068 -50.520 1.00 95.12 97 PHE A N 1
ATOM 768 C CA . PHE A 1 97 ? 20.526 11.295 -49.314 1.00 95.12 97 PHE A CA 1
ATOM 769 C C . PHE A 1 97 ? 19.506 10.178 -49.073 1.00 95.12 97 PHE A C 1
ATOM 771 O O . PHE A 1 97 ? 19.286 9.808 -47.921 1.00 95.12 97 PHE A O 1
ATOM 778 N N . SER A 1 98 ? 18.933 9.589 -50.127 1.00 95.94 98 SER A N 1
ATOM 779 C CA . SER A 1 98 ? 18.028 8.440 -50.010 1.00 95.94 98 SER A CA 1
ATOM 780 C C . SER A 1 98 ? 18.733 7.212 -49.422 1.00 95.94 98 SER A C 1
ATOM 782 O O . SER A 1 98 ? 18.233 6.614 -48.467 1.00 95.94 98 SER A O 1
ATOM 784 N N . ALA A 1 99 ? 19.929 6.875 -49.919 1.00 91.94 99 ALA A N 1
ATOM 785 C CA . ALA A 1 99 ? 20.715 5.760 -49.390 1.00 91.94 99 ALA A CA 1
ATOM 786 C C . ALA A 1 99 ? 21.124 5.986 -47.924 1.00 91.94 99 ALA A C 1
ATOM 788 O O . ALA A 1 99 ? 21.014 5.079 -47.097 1.00 91.94 99 ALA A O 1
ATOM 789 N N . LEU A 1 100 ? 21.542 7.208 -47.584 1.00 93.00 100 LEU A N 1
ATOM 790 C CA . LEU A 1 100 ? 21.919 7.573 -46.220 1.00 93.00 100 LEU A CA 1
ATOM 791 C C . LEU A 1 100 ? 20.715 7.520 -45.266 1.00 93.00 100 LEU A C 1
ATOM 793 O O . LEU A 1 100 ? 20.818 6.949 -44.182 1.00 93.00 100 LEU A O 1
ATOM 797 N N . ALA A 1 101 ? 19.552 8.024 -45.683 1.00 95.75 101 ALA A N 1
ATOM 798 C CA . ALA A 1 101 ? 18.320 7.929 -44.903 1.00 95.75 101 ALA A CA 1
ATOM 799 C C . ALA A 1 101 ? 17.917 6.468 -44.642 1.00 95.75 101 ALA A C 1
ATOM 801 O O . ALA A 1 101 ? 17.547 6.120 -43.520 1.00 95.75 101 ALA A O 1
ATOM 802 N N . PHE A 1 102 ? 18.044 5.591 -45.642 1.00 95.56 102 PHE A N 1
ATOM 803 C CA . PHE A 1 102 ? 17.715 4.172 -45.497 1.00 95.56 102 PHE A CA 1
ATOM 804 C C . PHE A 1 102 ? 18.595 3.462 -44.456 1.00 95.56 102 PHE A C 1
ATOM 806 O O . PHE A 1 102 ? 18.095 2.680 -43.645 1.00 95.56 102 PHE A O 1
ATOM 813 N N . VAL A 1 103 ? 19.891 3.779 -44.418 1.00 92.94 103 VAL A N 1
ATOM 814 C CA . VAL A 1 103 ? 20.822 3.255 -43.405 1.00 92.94 103 VAL A CA 1
ATOM 815 C C . VAL A 1 103 ? 20.384 3.652 -41.998 1.00 92.94 103 VAL A C 1
ATOM 817 O O . VAL A 1 103 ? 20.300 2.801 -41.112 1.00 92.94 103 VAL A O 1
ATOM 820 N N . TRP A 1 104 ? 20.046 4.925 -41.793 1.00 93.38 104 TRP A N 1
ATOM 821 C CA . TRP A 1 104 ? 19.586 5.413 -40.493 1.00 93.38 104 TRP A CA 1
ATOM 822 C C . TRP A 1 104 ? 18.225 4.826 -40.082 1.00 93.38 104 TRP A C 1
ATOM 824 O O . TRP A 1 104 ? 18.010 4.556 -38.899 1.00 93.38 104 TRP A O 1
ATOM 834 N N . ILE A 1 105 ? 17.331 4.525 -41.030 1.00 95.56 105 ILE A N 1
ATOM 835 C CA . ILE A 1 105 ? 16.084 3.792 -40.744 1.00 95.56 105 ILE A CA 1
ATOM 836 C C . ILE A 1 105 ? 16.388 2.386 -40.206 1.00 95.56 105 ILE A C 1
ATOM 838 O O . ILE A 1 105 ? 15.809 1.968 -39.207 1.00 95.56 105 ILE A O 1
ATOM 842 N N . ILE A 1 106 ? 17.328 1.658 -40.812 1.00 91.62 106 ILE A N 1
ATOM 843 C CA . ILE A 1 106 ? 17.705 0.321 -40.330 1.00 91.62 106 ILE A CA 1
ATOM 844 C C . ILE A 1 106 ? 18.285 0.402 -38.912 1.00 91.62 106 ILE A C 1
ATOM 846 O O . ILE A 1 106 ? 17.882 -0.363 -38.035 1.00 91.62 106 ILE A O 1
ATOM 850 N N . VAL A 1 107 ? 19.197 1.348 -38.673 1.00 91.69 107 VAL A N 1
ATOM 851 C CA . VAL A 1 107 ? 19.819 1.560 -37.356 1.00 91.69 107 VAL A CA 1
ATOM 852 C C . VAL A 1 107 ? 18.764 1.842 -36.286 1.00 91.69 107 VAL A C 1
ATOM 854 O O . VAL A 1 107 ? 18.798 1.228 -35.219 1.00 91.69 107 VAL A O 1
ATOM 857 N N . THR A 1 108 ? 17.796 2.714 -36.577 1.00 92.75 108 THR A N 1
ATOM 858 C CA . THR A 1 108 ? 16.732 3.052 -35.619 1.00 92.75 108 THR A CA 1
ATOM 859 C C . THR A 1 108 ? 15.804 1.868 -35.336 1.00 92.75 108 THR A C 1
ATOM 861 O O . THR A 1 108 ? 15.455 1.656 -34.179 1.00 92.75 108 THR A O 1
ATOM 864 N N . VAL A 1 109 ? 15.473 1.028 -36.326 1.00 92.69 109 VAL A N 1
ATOM 865 C CA . VAL A 1 109 ? 14.683 -0.202 -36.102 1.00 92.69 109 VAL A CA 1
ATOM 866 C C . VAL A 1 109 ? 15.420 -1.197 -35.199 1.00 92.69 109 VAL A C 1
ATOM 868 O O . VAL A 1 109 ? 14.810 -1.792 -34.308 1.00 92.69 109 VAL A O 1
ATOM 871 N N . PHE A 1 110 ? 16.733 -1.368 -35.379 1.00 88.25 110 PHE A N 1
ATOM 872 C CA . PHE A 1 110 ? 17.524 -2.236 -34.500 1.00 88.25 110 PHE A CA 1
ATOM 873 C C . PHE A 1 110 ? 17.595 -1.700 -33.068 1.00 88.25 110 PHE A C 1
ATOM 875 O O . PHE A 1 110 ? 17.411 -2.470 -32.124 1.00 88.25 110 PHE A O 1
ATOM 882 N N . MET A 1 111 ? 17.803 -0.392 -32.908 1.00 89.56 111 MET A N 1
ATOM 883 C CA . MET A 1 111 ? 17.804 0.271 -31.603 1.00 89.56 111 MET A CA 1
ATOM 884 C C . MET A 1 111 ? 16.454 0.096 -30.887 1.00 89.56 111 MET A C 1
ATOM 886 O O . MET A 1 111 ? 16.412 -0.392 -29.756 1.00 89.56 111 MET A O 1
ATOM 890 N N . GLN A 1 112 ? 15.343 0.356 -31.583 1.00 90.06 112 GLN A N 1
ATOM 891 C CA . GLN A 1 112 ? 13.991 0.144 -31.051 1.00 90.06 112 GLN A CA 1
ATOM 892 C C . GLN A 1 112 ? 13.749 -1.318 -30.643 1.00 90.06 112 GLN A C 1
ATOM 894 O O . GLN A 1 112 ? 13.129 -1.589 -29.616 1.00 90.06 112 GLN A O 1
ATOM 899 N N . GLY A 1 113 ? 14.268 -2.284 -31.409 1.00 89.50 113 GLY A N 1
ATOM 900 C CA . GLY A 1 113 ? 14.170 -3.704 -31.067 1.00 89.50 113 GLY A CA 1
ATOM 901 C C . GLY A 1 113 ? 14.872 -4.056 -29.751 1.00 89.50 113 GLY A C 1
ATOM 902 O O . GLY A 1 113 ? 14.336 -4.831 -28.955 1.00 89.50 113 GLY A O 1
ATOM 903 N N . THR A 1 114 ? 16.046 -3.469 -29.499 1.00 86.38 114 THR A N 1
ATOM 904 C CA . THR A 1 114 ? 16.787 -3.687 -28.247 1.00 86.38 114 THR A CA 1
ATOM 905 C C . THR A 1 114 ? 16.106 -3.046 -27.040 1.00 86.38 114 THR A C 1
ATOM 907 O O . THR A 1 114 ? 16.013 -3.687 -25.994 1.00 86.38 114 THR A O 1
ATOM 910 N N . GLU A 1 115 ? 15.544 -1.844 -27.196 1.00 89.44 115 GLU A N 1
ATOM 911 C CA . GLU A 1 115 ? 14.785 -1.168 -26.136 1.00 89.44 115 GLU A CA 1
ATOM 912 C C . GLU A 1 115 ? 13.534 -1.962 -25.747 1.00 89.44 115 GLU A C 1
ATOM 914 O O . GLU A 1 115 ? 13.271 -2.168 -24.565 1.00 89.44 115 GLU A O 1
ATOM 919 N N . LEU A 1 116 ? 12.796 -2.493 -26.727 1.00 90.06 116 LEU A N 1
ATOM 920 C CA . LEU A 1 116 ? 11.614 -3.320 -26.465 1.00 90.06 116 LEU A CA 1
ATOM 921 C C . LEU A 1 116 ? 11.956 -4.633 -25.748 1.00 90.06 116 LEU A C 1
ATOM 923 O O . LEU A 1 116 ? 11.159 -5.124 -24.946 1.00 90.06 116 LEU A O 1
ATOM 927 N N . ALA A 1 117 ? 13.118 -5.224 -26.031 1.00 87.12 117 ALA A N 1
ATOM 928 C CA . ALA A 1 117 ? 13.575 -6.418 -25.327 1.00 87.12 117 ALA A CA 1
ATOM 929 C C . ALA A 1 117 ? 13.908 -6.108 -23.859 1.00 87.12 117 ALA A C 1
ATOM 931 O O . ALA A 1 117 ? 13.442 -6.830 -22.976 1.00 87.12 117 ALA A O 1
ATOM 932 N N . ALA A 1 118 ? 14.631 -5.012 -23.604 1.00 89.31 118 ALA A N 1
ATOM 933 C CA . ALA A 1 118 ? 14.941 -4.551 -22.252 1.00 89.31 118 ALA A CA 1
ATOM 934 C C . ALA A 1 118 ? 13.665 -4.206 -21.465 1.00 89.31 118 ALA A C 1
ATOM 936 O O . ALA A 1 118 ? 13.474 -4.695 -20.354 1.00 89.31 118 ALA A O 1
ATOM 937 N N . GLN A 1 119 ? 12.721 -3.486 -22.079 1.00 88.31 119 GLN A N 1
ATOM 938 C CA . GLN A 1 119 ? 11.423 -3.183 -21.466 1.00 88.31 119 GLN A CA 1
ATOM 939 C C . GLN A 1 119 ? 10.637 -4.451 -21.103 1.00 88.31 119 GLN A C 1
ATOM 941 O O . GLN A 1 119 ? 9.975 -4.500 -20.068 1.00 88.31 119 GLN A O 1
ATOM 946 N N . ARG A 1 120 ? 10.693 -5.509 -21.925 1.00 92.19 120 ARG A N 1
ATOM 947 C CA . ARG A 1 120 ? 10.042 -6.790 -21.593 1.00 92.19 120 ARG A CA 1
ATOM 948 C C . ARG A 1 120 ? 10.680 -7.465 -20.386 1.00 92.19 120 ARG A C 1
ATOM 950 O O . ARG A 1 120 ? 9.951 -8.040 -19.582 1.00 92.19 120 ARG A O 1
ATOM 957 N N . GLU A 1 121 ? 12.001 -7.414 -20.269 1.00 93.25 121 GLU A N 1
ATOM 958 C CA . GLU A 1 121 ? 12.712 -7.950 -19.108 1.00 93.25 121 GLU A CA 1
ATOM 959 C C . GLU A 1 121 ? 12.339 -7.181 -17.833 1.00 93.25 121 GLU A C 1
ATOM 961 O O . GLU A 1 121 ? 11.950 -7.796 -16.839 1.00 93.25 121 GLU A O 1
ATOM 966 N N . GLU A 1 122 ? 12.322 -5.848 -17.893 1.00 92.50 122 GLU A N 1
ATOM 967 C CA . GLU A 1 122 ? 11.876 -4.998 -16.784 1.00 92.50 122 GLU A CA 1
ATOM 968 C C . GLU A 1 122 ? 10.423 -5.279 -16.382 1.00 92.50 122 GLU A C 1
ATOM 970 O O . GLU A 1 122 ? 10.115 -5.384 -15.194 1.00 92.50 122 GLU A O 1
ATOM 975 N N . LEU A 1 123 ? 9.519 -5.472 -17.349 1.00 93.88 123 LEU A N 1
ATOM 976 C CA . LEU A 1 123 ? 8.126 -5.834 -17.073 1.00 93.88 123 LEU A CA 1
ATOM 977 C C . LEU A 1 123 ? 7.993 -7.201 -16.391 1.00 93.88 123 LEU A C 1
ATOM 979 O O . LEU A 1 123 ? 7.117 -7.372 -15.542 1.00 93.88 123 LEU A O 1
ATOM 983 N N . VAL A 1 124 ? 8.831 -8.179 -16.746 1.00 95.19 124 VAL A N 1
ATOM 984 C CA . VAL A 1 124 ? 8.841 -9.495 -16.087 1.00 95.19 124 VAL A CA 1
ATOM 985 C C . VAL A 1 124 ? 9.325 -9.363 -14.645 1.00 95.19 124 VAL A C 1
ATOM 987 O O . VAL A 1 124 ? 8.652 -9.859 -13.743 1.00 95.19 124 VAL A O 1
ATOM 990 N N . LEU A 1 125 ? 10.423 -8.639 -14.416 1.00 93.81 125 LEU A N 1
ATOM 991 C CA . LEU A 1 125 ? 10.939 -8.377 -13.069 1.00 93.81 125 LEU A CA 1
ATOM 992 C C . LEU A 1 125 ? 9.924 -7.609 -12.213 1.00 93.81 125 LEU A C 1
ATOM 994 O O . LEU A 1 125 ? 9.690 -7.959 -11.060 1.00 93.81 125 LEU A O 1
ATOM 998 N N . THR A 1 126 ? 9.245 -6.619 -12.795 1.00 91.19 126 THR A N 1
ATOM 999 C CA . THR A 1 126 ? 8.207 -5.838 -12.104 1.00 91.19 126 THR A CA 1
ATOM 1000 C C . THR A 1 126 ? 7.014 -6.710 -11.713 1.00 91.19 126 THR A C 1
ATOM 1002 O O . THR A 1 126 ? 6.446 -6.539 -10.637 1.00 91.19 126 THR A O 1
ATOM 1005 N N . ARG A 1 127 ? 6.621 -7.672 -12.561 1.00 94.75 127 ARG A N 1
ATOM 1006 C CA . ARG A 1 127 ? 5.562 -8.636 -12.218 1.00 94.75 127 ARG A CA 1
ATOM 1007 C C . ARG A 1 127 ? 5.965 -9.531 -11.055 1.00 94.75 127 ARG A C 1
ATOM 1009 O O . ARG A 1 127 ? 5.156 -9.719 -10.155 1.00 94.75 127 ARG A O 1
ATOM 1016 N N . GLU A 1 128 ? 7.196 -10.026 -11.057 1.00 95.06 128 GLU A N 1
ATOM 1017 C CA . GLU A 1 128 ? 7.716 -10.856 -9.970 1.00 95.06 128 GLU A CA 1
ATOM 1018 C C . GLU A 1 128 ? 7.763 -10.077 -8.643 1.00 95.06 128 GLU A C 1
ATOM 1020 O O . GLU A 1 128 ? 7.364 -10.585 -7.596 1.00 95.06 128 GLU A O 1
ATOM 1025 N N . GLU A 1 129 ? 8.172 -8.808 -8.685 1.00 94.62 129 GLU A N 1
ATOM 1026 C CA . GLU A 1 129 ? 8.184 -7.939 -7.506 1.00 94.62 129 GLU A CA 1
ATOM 1027 C C . GLU A 1 129 ? 6.766 -7.642 -6.996 1.00 94.62 129 GLU A C 1
ATOM 1029 O O . GLU A 1 129 ? 6.508 -7.699 -5.793 1.00 94.62 129 GLU A O 1
ATOM 1034 N N . MET A 1 130 ? 5.812 -7.404 -7.904 1.00 93.31 130 MET A N 1
ATOM 1035 C CA . MET A 1 130 ? 4.401 -7.237 -7.545 1.00 93.31 130 MET A CA 1
ATOM 1036 C C . MET A 1 130 ? 3.804 -8.504 -6.919 1.00 93.31 130 MET A C 1
ATOM 1038 O O . MET A 1 130 ? 2.975 -8.400 -6.014 1.00 93.31 130 MET A O 1
ATOM 1042 N N . GLU A 1 131 ? 4.198 -9.696 -7.372 1.00 95.75 131 GLU A N 1
ATOM 1043 C CA . GLU A 1 131 ? 3.779 -10.961 -6.755 1.00 95.75 131 GLU A CA 1
ATOM 1044 C C . GLU A 1 131 ? 4.303 -11.074 -5.319 1.00 95.75 131 GLU A C 1
ATOM 1046 O O . GLU A 1 131 ? 3.510 -11.289 -4.401 1.00 95.75 131 GLU A O 1
ATOM 1051 N N . ARG A 1 132 ? 5.593 -10.796 -5.089 1.00 94.94 132 ARG A N 1
ATOM 1052 C CA . ARG A 1 132 ? 6.172 -10.755 -3.732 1.00 94.94 132 ARG A CA 1
ATOM 1053 C C . ARG A 1 132 ? 5.489 -9.721 -2.840 1.00 94.94 132 ARG A C 1
ATOM 1055 O O . ARG A 1 132 ? 5.227 -9.982 -1.666 1.00 94.94 132 ARG A O 1
ATOM 1062 N N . GLN A 1 133 ? 5.173 -8.546 -3.385 1.00 93.62 133 GLN A N 1
ATOM 1063 C CA . GLN A 1 133 ? 4.479 -7.494 -2.645 1.00 93.62 133 GLN A CA 1
ATOM 1064 C C . GLN A 1 133 ? 3.062 -7.924 -2.240 1.00 93.62 133 GLN A C 1
ATOM 1066 O O . GLN A 1 133 ? 2.620 -7.613 -1.130 1.00 93.62 133 GLN A O 1
ATOM 1071 N N . ARG A 1 134 ? 2.350 -8.659 -3.104 1.00 95.31 134 ARG A N 1
ATOM 1072 C CA . ARG A 1 134 ? 1.034 -9.229 -2.776 1.00 95.31 134 ARG A CA 1
ATOM 1073 C C . ARG A 1 134 ? 1.125 -10.239 -1.639 1.00 95.31 134 ARG A C 1
ATOM 1075 O O . ARG A 1 134 ? 0.336 -10.136 -0.706 1.00 95.31 134 ARG A O 1
ATOM 1082 N N . GLU A 1 135 ? 2.098 -11.146 -1.677 1.00 96.00 135 GLU A N 1
ATOM 1083 C CA . GLU A 1 135 ? 2.323 -12.117 -0.597 1.00 96.00 135 GLU A CA 1
ATOM 1084 C C . GLU A 1 135 ? 2.617 -11.418 0.739 1.00 96.00 135 GLU A C 1
ATOM 1086 O O . GLU A 1 135 ? 2.003 -11.730 1.761 1.00 96.00 135 GLU A O 1
ATOM 1091 N N . ALA A 1 136 ? 3.492 -10.406 0.730 1.00 94.75 136 ALA A N 1
ATOM 1092 C CA . ALA A 1 136 ? 3.796 -9.615 1.921 1.00 94.75 136 ALA A CA 1
ATOM 1093 C C . ALA A 1 136 ? 2.559 -8.873 2.459 1.00 94.75 136 ALA A C 1
ATOM 1095 O O . ALA A 1 136 ? 2.325 -8.845 3.667 1.00 94.75 136 ALA A O 1
ATOM 1096 N N . THR A 1 137 ? 1.738 -8.312 1.566 1.00 93.88 137 THR A N 1
ATOM 1097 C CA . THR A 1 137 ? 0.499 -7.610 1.939 1.00 93.88 137 THR A CA 1
ATOM 1098 C C . THR A 1 137 ? -0.526 -8.571 2.538 1.00 93.88 137 THR A C 1
ATOM 1100 O O . THR A 1 137 ? -1.173 -8.232 3.527 1.00 93.88 137 THR A O 1
ATOM 1103 N N . GLN A 1 138 ? -0.651 -9.782 1.991 1.00 96.38 138 GLN A N 1
ATOM 1104 C CA . GLN A 1 138 ? -1.535 -10.808 2.538 1.00 96.38 138 GLN A CA 1
ATOM 1105 C C . GLN A 1 138 ? -1.084 -11.245 3.939 1.00 96.38 138 GLN A C 1
ATOM 1107 O O . GLN A 1 138 ? -1.893 -11.261 4.862 1.00 96.38 138 GLN A O 1
ATOM 1112 N N . SER A 1 139 ? 0.213 -11.503 4.133 1.00 95.94 139 SER A N 1
ATOM 1113 C CA . SER A 1 139 ? 0.758 -11.849 5.453 1.00 95.94 139 SER A CA 1
ATOM 1114 C C . SER A 1 139 ? 0.567 -10.723 6.481 1.00 95.94 139 SER A C 1
ATOM 1116 O O . SER A 1 139 ? 0.277 -10.973 7.656 1.00 95.94 139 SER A O 1
ATOM 1118 N N . MET A 1 140 ? 0.675 -9.465 6.042 1.00 94.81 140 MET A N 1
ATOM 1119 C CA . MET A 1 140 ? 0.379 -8.305 6.881 1.00 94.81 140 MET A CA 1
ATOM 1120 C C . MET A 1 140 ? -1.106 -8.243 7.259 1.00 94.81 140 MET A C 1
ATOM 1122 O O . MET A 1 140 ? -1.416 -7.970 8.417 1.00 94.81 140 MET A O 1
ATOM 1126 N N . ALA A 1 141 ? -2.016 -8.528 6.323 1.00 96.25 141 ALA A N 1
ATOM 1127 C CA . ALA A 1 141 ? -3.451 -8.570 6.591 1.00 96.25 141 ALA A CA 1
ATOM 1128 C C . ALA A 1 141 ? -3.808 -9.657 7.620 1.00 96.25 141 ALA A C 1
ATOM 1130 O O . ALA A 1 141 ? -4.501 -9.361 8.590 1.00 96.25 141 ALA A O 1
ATOM 1131 N N . GLU A 1 142 ? -3.256 -10.866 7.476 1.00 96.75 142 GLU A N 1
ATOM 1132 C CA . GLU A 1 142 ? -3.434 -11.968 8.437 1.00 96.75 142 GLU A CA 1
ATOM 1133 C C . GLU A 1 142 ? -2.916 -11.590 9.838 1.00 96.75 142 GLU A C 1
ATOM 1135 O O . GLU A 1 142 ? -3.561 -11.848 10.856 1.00 96.75 142 GLU A O 1
ATOM 1140 N N . SER A 1 143 ? -1.769 -10.908 9.906 1.00 96.44 143 SER A N 1
ATOM 1141 C CA . SER A 1 143 ? -1.195 -10.438 11.175 1.00 96.44 143 SER A CA 1
ATOM 1142 C C . SER A 1 143 ? -2.044 -9.350 11.841 1.00 96.44 143 SER A C 1
ATOM 1144 O O . SER A 1 143 ? -2.138 -9.305 13.069 1.00 96.44 143 SER A O 1
ATOM 1146 N N . LEU A 1 144 ? -2.651 -8.463 11.049 1.00 95.94 144 LEU A N 1
ATOM 1147 C CA . LEU A 1 144 ? -3.558 -7.426 11.544 1.00 95.94 144 LEU A CA 1
ATOM 1148 C C . LEU A 1 144 ? -4.878 -8.018 12.042 1.00 95.94 144 LEU A C 1
ATOM 1150 O O . LEU A 1 144 ? -5.388 -7.562 13.063 1.00 95.94 144 LEU A O 1
ATOM 1154 N N . GLU A 1 145 ? -5.406 -9.041 11.371 1.00 97.00 145 GLU A N 1
ATOM 1155 C CA . GLU A 1 145 ? -6.599 -9.766 11.817 1.00 97.00 145 GLU A CA 1
ATOM 1156 C C . GLU A 1 145 ? -6.356 -10.437 13.176 1.00 97.00 145 GLU A C 1
ATOM 1158 O O . GLU A 1 145 ? -7.110 -10.205 14.123 1.00 97.00 145 GLU A O 1
ATOM 1163 N N . ALA A 1 146 ? -5.232 -11.147 13.327 1.00 96.12 146 ALA A N 1
ATOM 1164 C CA . ALA A 1 146 ? -4.851 -11.756 14.600 1.00 96.12 146 ALA A CA 1
ATOM 1165 C C . ALA A 1 146 ? -4.685 -10.718 15.729 1.00 96.12 146 ALA A C 1
ATOM 1167 O O . ALA A 1 146 ? -5.122 -10.943 16.859 1.00 96.12 146 ALA A O 1
ATOM 1168 N N . GLN A 1 147 ? -4.087 -9.555 15.440 1.00 95.00 147 GLN A N 1
ATOM 1169 C CA . GLN A 1 147 ? -3.974 -8.462 16.414 1.00 95.00 147 GLN A CA 1
ATOM 1170 C C . GLN A 1 147 ? -5.334 -7.864 16.784 1.00 95.00 147 GLN A C 1
ATOM 1172 O O . GLN A 1 147 ? -5.565 -7.546 17.953 1.00 95.00 147 GLN A O 1
ATOM 1177 N N . ALA A 1 148 ? -6.239 -7.717 15.815 1.00 96.31 148 ALA A N 1
ATOM 1178 C CA . ALA A 1 148 ? -7.581 -7.207 16.060 1.00 96.31 148 ALA A CA 1
ATOM 1179 C C . ALA A 1 148 ? -8.371 -8.137 16.989 1.00 96.31 148 ALA A C 1
ATOM 1181 O O . ALA A 1 148 ? -9.080 -7.656 17.873 1.00 96.31 148 ALA A O 1
ATOM 1182 N N . ASP A 1 149 ? -8.219 -9.451 16.835 1.00 95.56 149 ASP A N 1
ATOM 1183 C CA . ASP A 1 149 ? -8.884 -10.425 17.698 1.00 95.56 149 ASP A CA 1
ATOM 1184 C C . ASP A 1 149 ? -8.307 -10.437 19.118 1.00 95.56 149 ASP A C 1
ATOM 1186 O O . ASP A 1 149 ? -9.074 -10.373 20.079 1.00 95.56 149 ASP A O 1
ATOM 1190 N N . ILE A 1 150 ? -6.978 -10.362 19.271 1.00 96.50 150 ILE A N 1
ATOM 1191 C CA . ILE A 1 150 ? -6.342 -10.175 20.589 1.00 96.50 150 ILE A CA 1
ATOM 1192 C C . ILE A 1 150 ? -6.870 -8.905 21.270 1.00 96.50 150 ILE A C 1
ATOM 1194 O O . ILE A 1 150 ? -7.181 -8.913 22.462 1.00 96.50 150 ILE A O 1
ATOM 1198 N N . PHE A 1 151 ? -7.009 -7.811 20.519 1.00 94.56 151 PHE A N 1
ATOM 1199 C CA . PHE A 1 151 ? -7.505 -6.550 21.060 1.00 94.56 151 PHE A CA 1
ATOM 1200 C C . PHE A 1 151 ? -8.978 -6.633 21.487 1.00 94.56 151 PHE A C 1
ATOM 1202 O O . PHE A 1 151 ? -9.342 -6.107 22.542 1.00 94.56 151 PHE A O 1
ATOM 1209 N N . LYS A 1 152 ? -9.834 -7.313 20.711 1.00 94.00 152 LYS A N 1
ATOM 1210 C CA . LYS A 1 152 ? -11.234 -7.572 21.097 1.00 94.00 152 LYS A CA 1
ATOM 1211 C C . LYS A 1 152 ? -11.311 -8.386 22.386 1.00 94.00 152 LYS A C 1
ATOM 1213 O O . LYS A 1 152 ? -12.085 -8.033 23.280 1.00 94.00 152 LYS A O 1
ATOM 1218 N N . ASP A 1 153 ? -10.496 -9.431 22.502 1.00 92.56 153 ASP A N 1
ATOM 1219 C CA . ASP A 1 153 ? -10.445 -10.270 23.698 1.00 92.56 153 ASP A CA 1
ATOM 1220 C C . ASP A 1 153 ? -9.957 -9.483 24.916 1.00 92.56 153 ASP A C 1
ATOM 1222 O O . ASP A 1 153 ? -10.558 -9.560 25.990 1.00 92.56 153 ASP A O 1
ATOM 1226 N N . GLU A 1 154 ? -8.930 -8.649 24.754 1.00 93.38 154 GLU A N 1
ATOM 1227 C CA . GLU A 1 154 ? -8.441 -7.791 25.830 1.00 93.38 154 GLU A CA 1
ATOM 1228 C C . GLU A 1 154 ? -9.502 -6.769 26.269 1.00 93.38 154 GLU A C 1
ATOM 1230 O O . GLU A 1 154 ? -9.714 -6.560 27.469 1.00 93.38 154 GLU A O 1
ATOM 1235 N N . GLN A 1 155 ? -10.222 -6.151 25.327 1.00 92.69 155 GLN A N 1
ATOM 1236 C CA . GLN A 1 155 ? -11.324 -5.248 25.664 1.00 92.69 155 GLN A CA 1
ATOM 1237 C C . GLN A 1 155 ? -12.427 -5.958 26.444 1.00 92.69 155 GLN A C 1
ATOM 1239 O O . GLN A 1 155 ? -12.912 -5.417 27.443 1.00 92.69 155 GLN A O 1
ATOM 1244 N N . ARG A 1 156 ? -12.791 -7.174 26.027 1.00 84.88 156 ARG A N 1
ATOM 1245 C CA . ARG A 1 156 ? -13.780 -7.991 26.728 1.00 84.88 156 ARG A CA 1
ATOM 1246 C C . ARG A 1 156 ? -13.327 -8.304 28.152 1.00 84.88 156 ARG A C 1
ATOM 1248 O O . ARG A 1 156 ? -14.079 -8.047 29.089 1.00 84.88 156 ARG A O 1
ATOM 1255 N N . GLN A 1 157 ? -12.088 -8.760 28.333 1.00 86.88 157 GLN A N 1
ATOM 1256 C CA . GLN A 1 157 ? -11.531 -9.048 29.658 1.00 86.88 157 GLN A CA 1
ATOM 1257 C C . GLN A 1 157 ? -11.496 -7.801 30.551 1.00 86.88 157 GLN A C 1
ATOM 1259 O O . GLN A 1 157 ? -11.841 -7.866 31.730 1.00 86.88 157 GLN A O 1
ATOM 1264 N N . ARG A 1 158 ? -11.134 -6.635 30.001 1.00 87.31 158 ARG A N 1
ATOM 1265 C CA . ARG A 1 158 ? -11.140 -5.363 30.743 1.00 87.31 158 ARG A CA 1
ATOM 1266 C C . ARG A 1 158 ? -12.548 -4.917 31.130 1.00 87.31 158 ARG A C 1
ATOM 1268 O O . ARG A 1 158 ? -12.708 -4.312 32.189 1.00 87.31 158 ARG A O 1
ATOM 1275 N N . ALA A 1 159 ? -13.549 -5.158 30.285 1.00 80.44 159 ALA A N 1
ATOM 1276 C CA . ALA A 1 159 ? -14.944 -4.858 30.597 1.00 80.44 159 ALA A CA 1
ATOM 1277 C C . 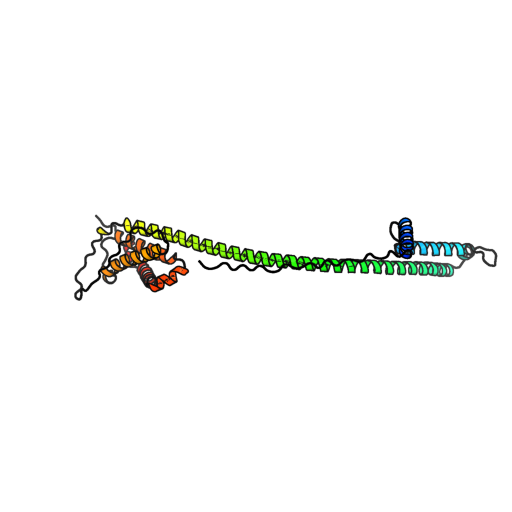ALA A 1 159 ? -15.472 -5.785 31.703 1.00 80.44 159 ALA A C 1
ATOM 1279 O O . ALA A 1 159 ? -16.053 -5.310 32.677 1.00 80.44 159 ALA A O 1
ATOM 1280 N N . GLU A 1 160 ? -15.190 -7.086 31.604 1.00 80.94 160 GLU A N 1
ATOM 1281 C CA . GLU A 1 160 ? -15.551 -8.078 32.620 1.00 80.94 160 GLU A CA 1
ATOM 1282 C C . GLU A 1 160 ? -14.880 -7.762 33.966 1.00 80.94 160 GLU A C 1
ATOM 1284 O O . GLU A 1 160 ? -15.561 -7.691 34.992 1.00 80.94 160 GLU A O 1
ATOM 1289 N N . LYS A 1 161 ? -13.575 -7.456 33.970 1.00 83.00 161 LYS A N 1
ATOM 1290 C CA . LYS A 1 161 ? -12.846 -7.063 35.183 1.00 83.00 161 LYS A CA 1
ATOM 1291 C C . LYS A 1 161 ? -13.436 -5.804 35.825 1.00 83.00 161 LYS A C 1
ATOM 1293 O O . LYS A 1 161 ? -13.728 -5.828 37.017 1.00 83.00 161 LYS A O 1
ATOM 1298 N N . ARG A 1 162 ? -13.698 -4.753 35.035 1.00 82.62 162 ARG A N 1
ATOM 1299 C CA . ARG A 1 162 ? -14.332 -3.514 35.525 1.00 82.62 162 ARG A CA 1
ATOM 1300 C C . ARG A 1 162 ? -15.715 -3.761 36.120 1.00 82.62 162 ARG A C 1
ATOM 1302 O O . ARG A 1 162 ? -16.011 -3.232 37.185 1.00 82.62 162 ARG A O 1
ATOM 1309 N N . SER A 1 163 ? -16.542 -4.587 35.474 1.00 74.56 163 SER A N 1
ATOM 1310 C CA . SER A 1 163 ? -17.859 -4.944 36.018 1.00 74.56 163 SER A CA 1
ATOM 1311 C C . SER A 1 163 ? -17.740 -5.689 37.349 1.00 74.56 163 SER A C 1
ATOM 1313 O O . SER A 1 163 ? -18.458 -5.381 38.294 1.00 74.56 163 SER A O 1
ATOM 1315 N N . SER A 1 164 ? -16.772 -6.605 37.468 1.00 79.19 164 SER A N 1
ATOM 1316 C CA . SER A 1 164 ? -16.544 -7.343 38.709 1.00 79.19 164 SER A CA 1
ATOM 1317 C C . SER A 1 164 ? -16.010 -6.458 39.834 1.00 79.19 164 SER A C 1
ATOM 1319 O O . SER A 1 164 ? -16.345 -6.716 40.987 1.00 79.19 164 SER A O 1
ATOM 1321 N N . GLU A 1 165 ? -15.158 -5.479 39.533 1.00 79.94 165 GLU A N 1
ATOM 1322 C CA . GLU A 1 165 ? -14.644 -4.518 40.516 1.00 79.94 165 GLU A CA 1
ATOM 1323 C C . GLU A 1 165 ? -15.765 -3.593 41.002 1.00 79.94 165 GLU A C 1
ATOM 1325 O O . GLU A 1 165 ? -16.022 -3.533 42.201 1.00 79.94 165 GLU A O 1
ATOM 1330 N N . CYS A 1 166 ? -16.519 -2.986 40.081 1.00 80.38 166 CYS A N 1
ATOM 1331 C CA . CYS A 1 166 ? -17.649 -2.119 40.417 1.00 80.38 166 CYS A CA 1
ATOM 1332 C C . CYS A 1 166 ? -18.727 -2.859 41.230 1.00 80.38 166 CYS A C 1
ATOM 1334 O O . CYS A 1 166 ? -19.236 -2.335 42.219 1.00 80.38 166 CYS A O 1
ATOM 1336 N N . PHE A 1 167 ? -19.013 -4.115 40.879 1.00 73.88 167 PHE A N 1
ATOM 1337 C CA . PHE A 1 167 ? -19.918 -4.969 41.644 1.00 73.88 167 PHE A CA 1
ATOM 1338 C C . PHE A 1 167 ? -19.413 -5.249 43.067 1.00 73.88 167 PHE A C 1
ATOM 1340 O O . PHE A 1 167 ? -20.195 -5.193 44.013 1.00 73.88 167 PHE A O 1
ATOM 1347 N N . LYS A 1 168 ? -18.115 -5.541 43.243 1.00 77.75 168 LYS A N 1
ATOM 1348 C CA . LYS A 1 168 ? -17.525 -5.739 44.580 1.00 77.75 168 LYS A CA 1
ATOM 1349 C C . LYS A 1 168 ? -17.655 -4.479 45.430 1.00 77.75 168 LYS A C 1
ATOM 1351 O O . LYS A 1 168 ? -18.014 -4.579 46.601 1.00 77.75 168 LYS A O 1
ATOM 1356 N N . ASP A 1 169 ? -17.405 -3.313 44.846 1.00 78.94 169 ASP A N 1
ATOM 1357 C CA . ASP A 1 169 ? -17.531 -2.035 45.545 1.00 78.94 169 ASP A CA 1
ATOM 1358 C C . ASP A 1 169 ? -18.980 -1.758 45.962 1.00 78.94 169 ASP A C 1
ATOM 1360 O O . ASP A 1 169 ? -19.225 -1.420 47.124 1.00 78.94 169 ASP A O 1
ATOM 1364 N N . ALA A 1 170 ? -19.942 -1.993 45.064 1.00 70.31 170 ALA A N 1
ATOM 1365 C CA . ALA A 1 170 ? -21.369 -1.861 45.350 1.00 70.31 170 ALA A CA 1
ATOM 1366 C C . ALA A 1 170 ? -21.830 -2.838 46.448 1.00 70.31 170 ALA A C 1
ATOM 1368 O O . ALA A 1 170 ? -22.496 -2.435 47.403 1.00 70.31 170 ALA A O 1
ATOM 1369 N N . ALA A 1 171 ? -21.401 -4.104 46.387 1.00 70.00 171 ALA A N 1
ATOM 1370 C CA . ALA A 1 171 ? -21.702 -5.104 47.411 1.00 70.00 171 ALA A CA 1
ATOM 1371 C C . ALA A 1 171 ? -21.110 -4.723 48.781 1.00 70.00 171 ALA A C 1
ATOM 1373 O O . ALA A 1 171 ? -21.791 -4.816 49.803 1.00 70.00 171 ALA A O 1
ATOM 1374 N N . ASN A 1 172 ? -19.868 -4.230 48.810 1.00 75.88 172 ASN A N 1
ATOM 1375 C CA . ASN A 1 172 ? -19.221 -3.747 50.031 1.00 75.88 172 ASN A CA 1
ATOM 1376 C C . ASN A 1 172 ? -19.913 -2.500 50.599 1.00 75.88 172 ASN A C 1
ATOM 1378 O O . ASN A 1 172 ? -19.965 -2.306 51.816 1.00 75.88 172 ASN A O 1
ATOM 1382 N N . GLN A 1 173 ? -20.431 -1.624 49.739 1.00 75.00 173 GLN A N 1
ATOM 1383 C CA . GLN A 1 173 ? -21.219 -0.469 50.156 1.00 75.00 173 GLN A CA 1
ATOM 1384 C C . GLN A 1 173 ? -22.558 -0.903 50.759 1.00 75.00 173 GLN A C 1
ATOM 1386 O O . GLN A 1 173 ? -22.877 -0.480 51.868 1.00 75.00 173 GLN A O 1
ATOM 1391 N N . LEU A 1 174 ? -23.283 -1.808 50.096 1.00 69.81 174 LEU A N 1
ATOM 1392 C CA . LEU A 1 174 ? -24.527 -2.380 50.608 1.00 69.81 174 LEU A CA 1
ATOM 1393 C C . LEU A 1 174 ? -24.316 -3.056 51.968 1.00 69.81 174 LEU A C 1
ATOM 1395 O O . LEU A 1 174 ? -25.075 -2.805 52.903 1.00 69.81 174 LEU A O 1
ATOM 1399 N N . HIS A 1 175 ? -23.261 -3.865 52.099 1.00 72.25 175 HIS A N 1
ATOM 1400 C CA . HIS A 1 175 ? -22.907 -4.527 53.352 1.00 72.25 175 HIS A CA 1
ATOM 1401 C C . HIS A 1 175 ? -22.677 -3.516 54.483 1.00 72.25 175 HIS A C 1
ATOM 1403 O O . HIS A 1 175 ? -23.253 -3.661 55.560 1.00 72.25 175 HIS A O 1
ATOM 1409 N N . ARG A 1 176 ? -21.895 -2.456 54.227 1.00 72.56 176 ARG A N 1
ATOM 1410 C CA . ARG A 1 176 ? -21.650 -1.385 55.208 1.00 72.56 176 ARG A CA 1
ATOM 1411 C C . ARG A 1 176 ? -22.937 -0.686 55.626 1.00 72.56 176 ARG A C 1
ATOM 1413 O O . ARG A 1 176 ? -23.161 -0.524 56.821 1.00 72.56 176 ARG A O 1
ATOM 1420 N N . CYS A 1 177 ? -23.786 -0.308 54.672 1.00 67.62 177 CYS A N 1
ATOM 1421 C CA . CYS A 1 177 ? -25.037 0.371 54.985 1.00 67.62 177 CYS A CA 1
ATOM 1422 C C . CYS A 1 177 ? -25.974 -0.541 55.798 1.00 67.62 177 CYS A C 1
ATOM 1424 O O . CYS A 1 177 ? -26.499 -0.104 56.815 1.00 67.62 177 CYS A O 1
ATOM 1426 N N . LEU A 1 178 ? -26.124 -1.819 55.428 1.00 62.94 178 LEU A N 1
ATOM 1427 C CA . LEU A 1 178 ? -26.979 -2.764 56.160 1.00 62.94 178 LEU A CA 1
ATOM 1428 C C . LEU A 1 178 ? -26.501 -3.035 57.593 1.00 62.94 178 LEU A C 1
ATOM 1430 O O . LEU A 1 178 ? -27.335 -3.182 58.480 1.00 62.94 178 LEU A O 1
ATOM 1434 N N . PHE A 1 179 ? -25.186 -3.098 57.825 1.00 65.94 179 PHE A N 1
ATOM 1435 C CA . PHE A 1 179 ? -24.627 -3.325 59.164 1.00 65.94 179 PHE A CA 1
ATOM 1436 C C . PHE A 1 179 ? -24.591 -2.068 60.040 1.00 65.94 179 PHE A C 1
ATOM 1438 O O . PHE A 1 179 ? -24.651 -2.184 61.261 1.00 65.94 179 PHE A O 1
ATOM 1445 N N . GLN A 1 180 ? -24.482 -0.877 59.446 1.00 67.38 180 GLN A N 1
ATOM 1446 C CA . GLN A 1 180 ? -24.538 0.390 60.185 1.00 67.38 180 GLN A CA 1
ATOM 1447 C C . GLN A 1 180 ? -25.969 0.870 60.441 1.00 67.38 180 GLN A C 1
ATOM 1449 O O . GLN A 1 180 ? -26.184 1.689 61.332 1.00 67.38 180 GLN A O 1
ATOM 1454 N N . ALA A 1 181 ? -26.946 0.382 59.676 1.00 57.75 181 ALA A N 1
ATOM 1455 C CA . ALA A 1 181 ? -28.346 0.673 59.917 1.00 57.75 181 ALA A CA 1
ATOM 1456 C C . ALA A 1 181 ? -28.785 0.042 61.237 1.00 57.75 181 ALA A C 1
ATOM 1458 O O . ALA A 1 181 ? -28.965 -1.175 61.329 1.00 57.75 181 ALA A O 1
ATOM 1459 N N . ASP A 1 182 ? -29.012 0.874 62.250 1.00 52.19 182 ASP A N 1
ATOM 1460 C CA . ASP A 1 182 ? -29.671 0.448 63.476 1.00 52.19 182 ASP A CA 1
ATOM 1461 C C . ASP A 1 182 ? -31.169 0.225 63.201 1.00 52.19 182 ASP A C 1
ATOM 1463 O O . ASP A 1 182 ? -32.042 1.003 63.574 1.00 52.19 182 ASP A O 1
ATOM 1467 N N . LEU A 1 183 ? -31.475 -0.857 62.481 1.00 50.12 183 LEU A N 1
ATOM 1468 C CA . LEU A 1 183 ? -32.835 -1.289 62.139 1.00 50.12 183 LEU A CA 1
ATOM 1469 C C . LEU A 1 183 ? -33.603 -1.804 63.369 1.00 50.12 183 LEU A C 1
ATOM 1471 O O . LEU A 1 183 ? -34.702 -2.342 63.228 1.00 50.12 183 LEU A O 1
ATOM 1475 N N . THR A 1 184 ? -33.020 -1.712 64.568 1.00 46.12 184 THR A N 1
ATOM 1476 C CA . THR A 1 184 ? -33.650 -2.142 65.820 1.00 46.12 184 THR A CA 1
ATOM 1477 C C . THR A 1 184 ? -34.696 -1.143 66.323 1.00 46.12 184 THR A C 1
ATOM 1479 O O . THR A 1 184 ? -35.612 -1.544 67.044 1.00 46.12 184 THR A O 1
ATOM 1482 N N . SER A 1 185 ? -34.623 0.127 65.904 1.00 40.16 185 SER A N 1
ATOM 1483 C CA . SER A 1 185 ? -35.584 1.177 66.274 1.00 40.16 185 SER A CA 1
ATOM 1484 C C . SER A 1 185 ? -36.888 1.135 65.470 1.00 40.16 185 SER 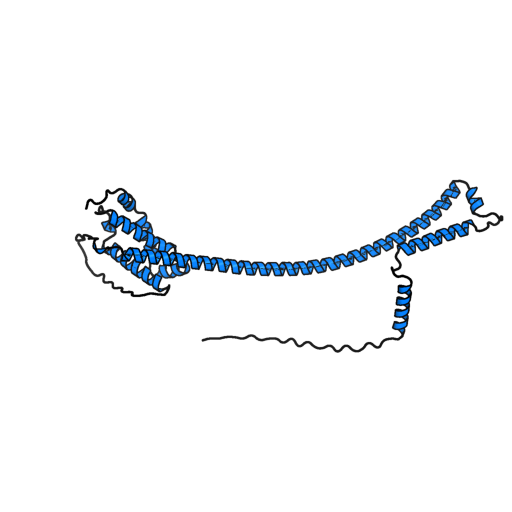A C 1
ATOM 1486 O O . SER A 1 185 ? -37.903 1.664 65.932 1.00 40.16 185 SER A O 1
ATOM 1488 N N . LEU A 1 186 ? -36.901 0.446 64.322 1.00 38.47 186 LEU A N 1
ATOM 1489 C CA . LEU A 1 186 ? -38.095 0.253 63.504 1.00 38.47 186 LEU A CA 1
ATOM 1490 C C . LEU A 1 186 ? -39.094 -0.677 64.211 1.00 38.47 186 LEU A C 1
ATOM 1492 O O . LEU A 1 186 ? -39.109 -1.900 64.044 1.00 38.47 186 LEU A O 1
ATOM 1496 N N . LYS A 1 187 ? -39.963 -0.072 65.025 1.00 36.12 187 LYS A N 1
ATOM 1497 C CA . LYS A 1 187 ? -41.125 -0.729 65.626 1.00 36.12 187 LYS A CA 1
ATOM 1498 C C . LYS A 1 187 ? -42.250 -0.815 64.603 1.00 36.12 187 LYS A C 1
ATOM 1500 O O . LYS A 1 187 ? -43.116 0.053 64.515 1.00 36.12 187 LYS A O 1
ATOM 1505 N N . TRP A 1 188 ? -42.265 -1.913 63.862 1.00 38.12 188 TRP A N 1
ATOM 1506 C CA . TRP A 1 188 ? -43.397 -2.281 63.025 1.00 38.12 188 TRP A CA 1
ATOM 1507 C C . TRP A 1 188 ? -44.537 -2.794 63.911 1.00 38.12 188 TRP A C 1
ATOM 1509 O O . TRP A 1 188 ? -44.438 -3.846 64.546 1.00 38.12 188 TRP A O 1
ATOM 1519 N N . HIS A 1 189 ? -45.630 -2.038 63.998 1.00 34.12 189 HIS A N 1
ATOM 1520 C CA . HIS A 1 189 ? -46.819 -2.480 64.719 1.00 34.12 189 HIS A CA 1
ATOM 1521 C C . HIS A 1 189 ? -47.650 -3.417 63.840 1.00 34.12 189 HIS A C 1
ATOM 1523 O O . HIS A 1 189 ? -48.252 -3.013 62.848 1.00 34.12 189 HIS A O 1
ATOM 1529 N N . VAL A 1 190 ? -47.703 -4.686 64.237 1.00 34.59 190 VAL A N 1
ATOM 1530 C CA . VAL A 1 190 ? -48.555 -5.700 63.614 1.00 34.59 190 VAL A CA 1
ATOM 1531 C C . VAL A 1 190 ? -49.911 -5.687 64.319 1.00 34.59 190 VAL A C 1
ATOM 1533 O O . VAL A 1 190 ? -50.044 -6.179 65.435 1.00 34.59 190 VAL A O 1
ATOM 1536 N N . GLY A 1 191 ? -50.931 -5.127 63.667 1.00 34.50 191 GLY A N 1
ATOM 1537 C CA . GLY A 1 191 ? -52.327 -5.359 64.046 1.00 34.50 191 GLY A CA 1
ATOM 1538 C C . GLY A 1 191 ? -52.779 -6.763 63.615 1.00 34.50 191 GLY A C 1
ATOM 1539 O O . GLY A 1 191 ? -52.285 -7.265 62.591 1.00 34.50 191 GLY A O 1
ATOM 1540 N N . PRO A 1 192 ? -53.681 -7.420 64.370 1.00 30.81 192 PRO A N 1
ATOM 1541 C CA . PRO A 1 192 ? -54.125 -8.770 64.055 1.00 30.81 192 PRO A CA 1
ATOM 1542 C C . PRO A 1 192 ? -54.807 -8.797 62.686 1.00 30.81 192 PRO A C 1
ATOM 1544 O O . PRO A 1 192 ? -55.805 -8.121 62.452 1.00 30.81 192 PRO A O 1
ATOM 1547 N N . SER A 1 193 ? -54.258 -9.611 61.785 1.00 41.94 193 SER A N 1
ATOM 1548 C CA . SER A 1 193 ? -55.001 -10.108 60.635 1.00 41.94 193 SER A CA 1
ATOM 1549 C C . SER A 1 193 ? -55.786 -11.315 61.126 1.00 41.94 193 SER A C 1
ATOM 1551 O O . SER A 1 193 ? -55.209 -12.276 61.640 1.00 41.94 193 SER A O 1
ATOM 1553 N N . SER A 1 194 ? -57.112 -11.236 61.052 1.00 44.81 194 SER A N 1
ATOM 1554 C CA . SER A 1 194 ? -57.945 -12.397 61.311 1.00 44.81 194 SER A CA 1
ATOM 1555 C C . SER A 1 194 ? -57.652 -13.434 60.228 1.00 44.81 194 SER A C 1
ATOM 1557 O O . SER A 1 194 ? -57.954 -13.189 59.064 1.00 44.81 194 SER A O 1
ATOM 1559 N N . GLN A 1 195 ? -57.158 -14.592 60.666 1.00 46.09 195 GLN A N 1
ATOM 1560 C CA . GLN A 1 195 ? -57.042 -15.869 59.951 1.00 46.09 195 GLN A CA 1
ATOM 1561 C C . GLN A 1 195 ? -55.624 -16.246 59.467 1.00 46.09 195 GLN A C 1
ATOM 1563 O O . GLN A 1 195 ? -55.135 -15.814 58.431 1.00 46.09 195 GLN A O 1
ATOM 1568 N N . ASN A 1 196 ? -55.060 -17.184 60.243 1.00 40.81 196 ASN A N 1
ATOM 1569 C CA . ASN A 1 196 ? -53.984 -18.145 59.967 1.00 40.81 196 ASN A CA 1
ATOM 1570 C C . ASN A 1 196 ? -52.512 -17.725 60.142 1.00 40.81 196 ASN A C 1
ATOM 1572 O O . ASN A 1 196 ? -51.839 -17.247 59.235 1.00 40.81 196 ASN A O 1
ATOM 1576 N N . LEU A 1 197 ? -51.983 -18.084 61.324 1.00 50.22 197 LEU A N 1
ATOM 1577 C CA . LEU A 1 197 ? -50.566 -18.328 61.591 1.00 50.22 197 LEU A CA 1
ATOM 1578 C C . LEU A 1 197 ? -50.215 -19.792 61.278 1.00 50.22 197 LEU A C 1
ATOM 1580 O O . LEU A 1 197 ? -50.638 -20.688 62.005 1.00 50.22 197 LEU A O 1
ATOM 1584 N N . SER A 1 198 ? -49.318 -20.024 60.319 1.00 40.53 198 SER A N 1
ATOM 1585 C CA . SER A 1 198 ? -48.395 -21.161 60.414 1.00 40.53 198 SER A CA 1
ATOM 1586 C C . SER A 1 198 ? -47.091 -20.928 59.645 1.00 40.53 198 SER A C 1
ATOM 1588 O O . SER A 1 198 ? -47.048 -20.958 58.419 1.00 40.53 198 SER A O 1
ATOM 1590 N N . THR A 1 199 ? -46.036 -20.768 60.452 1.00 39.53 199 THR A N 1
ATOM 1591 C CA . THR A 1 199 ? -44.603 -21.035 60.227 1.00 39.53 199 THR A CA 1
ATOM 1592 C C . THR A 1 199 ? -43.834 -20.259 59.172 1.00 39.53 199 THR A C 1
ATOM 1594 O O . THR A 1 199 ? -43.957 -20.517 57.983 1.00 39.53 199 THR A O 1
ATOM 1597 N N . VAL A 1 200 ? -42.846 -19.489 59.650 1.00 29.08 200 VAL A N 1
ATOM 1598 C CA . VAL A 1 200 ? -41.613 -19.233 58.901 1.00 29.08 200 VA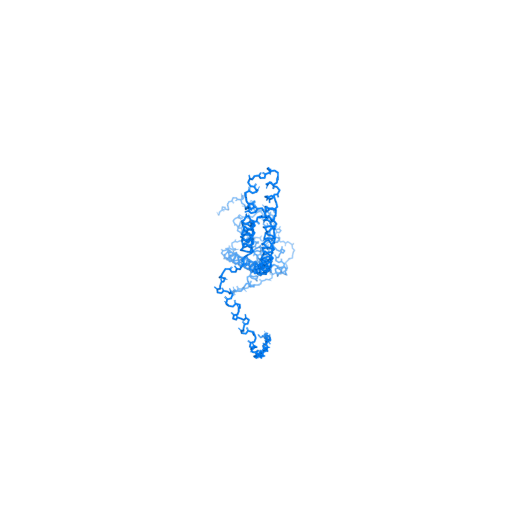L A CA 1
ATOM 1599 C C . VAL A 1 200 ? -40.406 -19.162 59.856 1.00 29.08 200 VAL A C 1
ATOM 1601 O O . VAL A 1 200 ? -40.177 -18.138 60.499 1.00 29.08 200 VAL A O 1
ATOM 1604 N N . LYS A 1 201 ? -39.616 -20.243 59.946 1.00 34.88 201 LYS A N 1
ATOM 1605 C CA . LYS A 1 201 ? -38.255 -20.224 60.518 1.00 34.88 201 LYS A CA 1
ATOM 1606 C C . LYS A 1 201 ? -37.255 -20.095 59.381 1.00 34.88 201 LYS A C 1
ATOM 1608 O O . LYS A 1 201 ? -37.332 -20.874 58.439 1.00 34.88 201 LYS A O 1
ATOM 1613 N N . TYR A 1 202 ? -36.281 -19.204 59.527 1.00 31.77 202 TYR A N 1
ATOM 1614 C CA . TYR A 1 202 ? -35.055 -19.274 58.747 1.00 31.77 202 TYR A CA 1
ATOM 1615 C C . TYR A 1 202 ? -33.864 -18.785 59.570 1.00 31.77 202 TYR A C 1
ATOM 1617 O O . TYR A 1 202 ? -33.958 -17.754 60.233 1.00 31.77 202 TYR A O 1
ATOM 1625 N N . PHE A 1 203 ? -32.777 -19.547 59.496 1.00 28.59 203 PHE A N 1
ATOM 1626 C CA . PHE A 1 203 ? -31.458 -19.246 60.042 1.00 28.59 203 PHE A CA 1
ATOM 1627 C C . PHE A 1 203 ? -30.479 -19.030 58.887 1.00 28.59 203 PHE A C 1
ATOM 1629 O O . PHE A 1 203 ? -30.661 -19.614 57.817 1.00 28.59 203 PHE A O 1
ATOM 1636 N N . GLY A 1 204 ? -29.455 -18.223 59.143 1.00 27.38 204 GLY A N 1
ATOM 1637 C CA . GLY A 1 204 ? -28.297 -18.037 58.282 1.00 27.38 204 GLY A CA 1
ATOM 1638 C C . GLY A 1 204 ? -27.229 -17.240 59.032 1.00 27.38 204 GLY A C 1
ATOM 1639 O O . GLY A 1 204 ? -27.430 -16.064 59.326 1.00 27.38 204 GLY A O 1
ATOM 1640 N N . GLU A 1 205 ? -26.163 -17.925 59.448 1.00 27.81 205 GLU A N 1
ATOM 1641 C CA . GLU A 1 205 ? -24.892 -17.332 59.867 1.00 27.81 205 GLU A CA 1
ATOM 1642 C C . GLU A 1 205 ? -23.899 -17.569 58.728 1.00 27.81 205 GLU A C 1
ATOM 1644 O O . GLU A 1 205 ? -23.751 -18.707 58.277 1.00 27.81 205 GLU A O 1
ATOM 1649 N N . CYS A 1 206 ? -23.182 -16.528 58.303 1.00 29.94 206 CYS A N 1
ATOM 1650 C CA . CYS A 1 206 ? -22.040 -16.688 57.411 1.00 29.94 206 CYS A CA 1
ATOM 1651 C C . CYS A 1 206 ? -20.866 -15.810 57.877 1.00 29.94 206 CYS A C 1
ATOM 1653 O O . CYS A 1 206 ? -20.844 -14.604 57.612 1.00 29.94 206 CYS A O 1
ATOM 1655 N N . PRO A 1 207 ? -19.895 -16.375 58.616 1.00 35.00 207 PRO A N 1
ATOM 1656 C CA . PRO A 1 207 ? -18.666 -15.689 58.966 1.00 35.00 207 PRO A CA 1
ATOM 1657 C C . PRO A 1 207 ? -17.566 -16.010 57.941 1.00 35.00 207 PRO A C 1
ATOM 1659 O O . PRO A 1 207 ? -17.107 -17.143 57.856 1.00 35.00 207 PRO A O 1
ATOM 1662 N N . HIS A 1 208 ? -17.117 -14.959 57.245 1.00 40.09 208 HIS A N 1
ATOM 1663 C CA . HIS A 1 208 ? -15.961 -14.887 56.334 1.00 40.09 208 HIS A CA 1
ATOM 1664 C C . HIS A 1 208 ? -16.076 -15.648 55.005 1.00 40.09 208 HIS A C 1
ATOM 1666 O O . HIS A 1 208 ? -16.106 -16.871 54.953 1.00 40.09 208 HIS A O 1
ATOM 1672 N N . CYS A 1 209 ? -16.049 -14.884 53.911 1.00 35.84 209 CYS A N 1
ATOM 1673 C CA . CYS A 1 209 ? -16.094 -15.392 52.547 1.00 35.84 209 CYS A CA 1
ATOM 1674 C C . CYS A 1 209 ? -15.095 -14.630 51.663 1.00 35.84 209 CYS A C 1
ATOM 1676 O O . CYS A 1 209 ? -15.185 -13.407 51.541 1.00 35.84 209 CYS A O 1
ATOM 1678 N N . GLU A 1 210 ? -14.151 -15.346 51.051 1.00 39.00 210 GLU A N 1
ATOM 1679 C CA . GLU A 1 210 ? -13.078 -14.815 50.192 1.00 39.00 210 GLU A CA 1
ATOM 1680 C C . GLU A 1 210 ? -13.322 -15.083 48.685 1.00 39.00 210 GLU A C 1
ATOM 1682 O O . GLU A 1 210 ? -12.552 -14.617 47.841 1.00 39.00 210 GLU A O 1
ATOM 1687 N N . ASN A 1 211 ? -14.395 -15.792 48.301 1.00 43.69 211 ASN A N 1
ATOM 1688 C CA . ASN A 1 211 ? -14.601 -16.314 46.943 1.00 43.69 211 ASN A CA 1
ATOM 1689 C C . ASN A 1 211 ? -15.783 -15.640 46.187 1.00 43.69 211 ASN A C 1
ATOM 1691 O O . ASN A 1 211 ? -16.859 -15.449 46.748 1.00 43.69 211 ASN A O 1
ATOM 1695 N N . PRO A 1 212 ? -15.671 -15.298 44.885 1.00 42.84 212 PRO A N 1
ATOM 1696 C CA . PRO A 1 212 ? -16.754 -14.697 44.083 1.00 42.84 212 PRO A CA 1
ATOM 1697 C C . PRO A 1 212 ? -18.058 -15.506 43.909 1.00 42.84 212 PRO A C 1
ATOM 1699 O O . PRO A 1 212 ? -19.046 -14.930 43.439 1.00 42.84 212 PRO A O 1
ATOM 1702 N N . ASP A 1 213 ? -18.081 -16.807 44.214 1.00 47.69 213 ASP A N 1
ATOM 1703 C CA . ASP A 1 213 ? -19.330 -17.590 44.320 1.00 47.69 213 ASP A CA 1
ATOM 1704 C C . ASP A 1 213 ? -20.027 -17.362 45.676 1.00 47.69 213 ASP A C 1
ATOM 1706 O O . ASP A 1 213 ? -21.252 -17.430 45.771 1.00 47.69 213 ASP A O 1
ATOM 1710 N N . GLU A 1 214 ? -19.279 -16.958 46.702 1.00 51.81 214 GLU A N 1
ATOM 1711 C CA . GLU A 1 214 ? -19.825 -16.597 48.009 1.00 51.81 214 GLU A CA 1
ATOM 1712 C C . GLU A 1 214 ? -20.441 -15.196 48.006 1.00 51.81 214 GLU A C 1
ATOM 1714 O O . GLU A 1 214 ? -21.386 -14.958 48.742 1.00 51.81 214 GLU A O 1
ATOM 1719 N N . THR A 1 215 ? -20.013 -14.275 47.132 1.00 48.19 215 THR A N 1
ATOM 1720 C CA . THR A 1 215 ? -20.691 -12.969 46.980 1.00 48.19 215 THR A CA 1
ATOM 1721 C C . THR A 1 215 ? -22.122 -13.133 46.463 1.00 48.19 215 THR A C 1
ATOM 1723 O O . THR A 1 215 ? -23.015 -12.388 46.854 1.00 48.19 215 THR A O 1
ATOM 1726 N N . LEU A 1 216 ? -22.349 -14.133 45.604 1.00 51.00 216 LEU A N 1
ATOM 1727 C CA . LEU A 1 216 ? -23.673 -14.523 45.116 1.00 51.00 216 LEU A CA 1
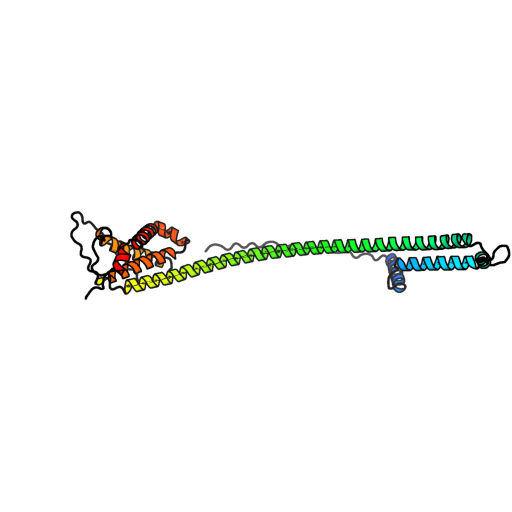ATOM 1728 C C . LEU A 1 216 ? -24.516 -15.160 46.226 1.00 51.00 216 LEU A C 1
ATOM 1730 O O . LEU A 1 216 ? -25.698 -14.845 46.334 1.00 51.00 216 LEU A O 1
ATOM 1734 N N . ALA A 1 217 ? -23.909 -16.010 47.058 1.00 54.69 217 ALA A N 1
ATOM 1735 C CA . ALA A 1 217 ? -24.567 -16.603 48.219 1.00 54.69 217 ALA A CA 1
ATOM 1736 C C . ALA A 1 217 ? -24.916 -15.547 49.281 1.00 54.69 217 ALA A C 1
ATOM 1738 O O . ALA A 1 217 ? -26.044 -15.528 49.758 1.00 54.69 217 ALA A O 1
ATOM 1739 N N . LEU A 1 218 ? -24.002 -14.616 49.569 1.00 53.56 218 LEU A N 1
ATOM 1740 C CA . LEU A 1 218 ? -24.207 -13.487 50.474 1.00 53.56 218 LEU A CA 1
ATOM 1741 C C . LEU A 1 218 ? -25.304 -12.558 49.946 1.00 53.56 218 LEU A C 1
ATOM 1743 O O . LEU A 1 218 ? -26.169 -12.149 50.708 1.00 53.56 218 LEU A O 1
ATOM 1747 N N . LEU A 1 219 ? -25.322 -12.254 48.643 1.00 53.75 219 LEU A N 1
ATOM 1748 C CA . LEU A 1 219 ? -26.418 -11.498 48.033 1.00 53.75 219 LEU A CA 1
ATOM 1749 C C . LEU A 1 219 ? -27.735 -12.254 48.130 1.00 53.75 219 LEU A C 1
ATOM 1751 O O . LEU A 1 219 ? -28.707 -11.658 48.564 1.00 53.75 219 LEU A O 1
ATOM 1755 N N . ALA A 1 220 ? -27.784 -13.543 47.787 1.00 56.00 220 ALA A N 1
ATOM 1756 C CA . ALA A 1 220 ? -28.996 -14.351 47.912 1.00 56.00 220 ALA A CA 1
ATOM 1757 C C . ALA A 1 220 ? -29.491 -14.418 49.368 1.00 56.00 220 ALA A C 1
ATOM 1759 O O . ALA A 1 220 ? -30.691 -14.318 49.626 1.00 56.00 220 ALA A O 1
ATOM 1760 N N . GLU A 1 221 ? -28.577 -14.520 50.332 1.00 60.72 221 GLU A N 1
ATOM 1761 C CA . GLU A 1 221 ? -28.884 -14.513 51.755 1.00 60.72 221 GLU A CA 1
ATOM 1762 C C . GLU A 1 221 ? -29.393 -13.138 52.206 1.00 60.72 221 GLU A C 1
ATOM 1764 O O . GLU A 1 221 ? -30.488 -13.060 52.761 1.00 60.72 221 GLU A O 1
ATOM 1769 N N . LEU A 1 222 ? -28.694 -12.049 51.879 1.00 56.47 222 LEU A N 1
ATOM 1770 C CA . LEU A 1 222 ? -29.104 -10.671 52.173 1.00 56.47 222 LEU A CA 1
ATOM 1771 C C . LEU A 1 222 ? -30.445 -10.321 51.515 1.00 56.47 222 LEU A C 1
ATOM 1773 O O . LEU A 1 222 ? -31.317 -9.761 52.177 1.00 56.47 222 LEU A O 1
ATOM 1777 N N . PHE A 1 223 ? -30.656 -10.720 50.258 1.00 58.72 223 PHE A N 1
ATOM 1778 C CA . PHE A 1 223 ? -31.931 -10.606 49.548 1.00 58.72 223 PHE A CA 1
ATOM 1779 C C . PHE A 1 223 ? -33.021 -11.388 50.257 1.00 58.72 223 PHE A C 1
ATOM 1781 O O . PHE A 1 223 ? -34.099 -10.858 50.500 1.00 58.72 223 PHE A O 1
ATOM 1788 N N . SER A 1 224 ? -32.759 -12.645 50.614 1.00 60.12 224 SER A N 1
ATOM 1789 C CA . SER A 1 224 ? -33.744 -13.468 51.307 1.00 60.12 224 SER A CA 1
ATOM 1790 C C . SER A 1 224 ? -34.068 -12.893 52.684 1.00 60.12 224 SER A C 1
ATOM 1792 O O . SER A 1 224 ? -35.215 -12.944 53.107 1.00 60.12 224 SER A O 1
ATOM 1794 N N . VAL A 1 225 ? -33.103 -12.310 53.398 1.00 57.66 225 VAL A N 1
ATOM 1795 C CA . VAL A 1 225 ? -33.331 -11.627 54.676 1.00 57.66 225 VAL A CA 1
ATOM 1796 C C . VAL A 1 225 ? -34.154 -10.358 54.462 1.00 57.66 225 VAL A C 1
ATOM 1798 O O . VAL A 1 225 ? -35.173 -10.207 55.133 1.00 57.66 225 VAL A O 1
ATOM 1801 N N . ALA A 1 226 ? -33.791 -9.502 53.503 1.00 55.41 226 ALA A N 1
ATOM 1802 C CA . ALA A 1 226 ? -34.510 -8.271 53.179 1.00 55.41 226 ALA A CA 1
ATOM 1803 C C . ALA A 1 226 ? -35.949 -8.553 52.714 1.00 55.41 226 ALA A C 1
ATOM 1805 O O . ALA A 1 226 ? -36.896 -8.032 53.297 1.00 55.41 226 ALA A O 1
ATOM 1806 N N . LEU A 1 227 ? -36.134 -9.456 51.746 1.00 58.91 227 LEU A N 1
ATOM 1807 C CA . LEU A 1 227 ? -37.443 -9.873 51.237 1.00 58.91 227 LEU A CA 1
ATOM 1808 C C . LEU A 1 227 ? -38.278 -10.577 52.303 1.00 58.91 227 LEU A C 1
ATOM 1810 O O . LEU A 1 227 ? -39.474 -10.323 52.392 1.00 58.91 227 LEU A O 1
ATOM 1814 N N . ARG A 1 228 ? -37.686 -11.440 53.143 1.00 61.91 228 ARG A N 1
ATOM 1815 C CA . ARG A 1 228 ? -38.421 -12.048 54.266 1.00 61.91 228 ARG A CA 1
ATOM 1816 C C . ARG A 1 228 ? -38.887 -10.997 55.256 1.00 61.91 228 ARG A C 1
ATOM 1818 O O . ARG A 1 228 ? -39.973 -11.161 55.796 1.00 61.91 228 ARG A O 1
ATOM 1825 N N . ARG A 1 229 ? -38.103 -9.945 55.490 1.00 52.44 229 ARG A N 1
ATOM 1826 C CA . ARG A 1 229 ? -38.477 -8.844 56.385 1.00 52.44 229 ARG A CA 1
ATOM 1827 C C . ARG A 1 229 ? -39.612 -8.018 55.776 1.00 52.44 229 ARG A C 1
ATOM 1829 O O . ARG A 1 229 ? -40.681 -7.953 56.364 1.00 52.44 229 ARG A O 1
ATOM 1836 N N . ILE A 1 230 ? -39.456 -7.577 54.527 1.00 52.19 230 ILE A N 1
ATOM 1837 C CA . ILE A 1 230 ? -40.482 -6.849 53.760 1.00 52.19 230 ILE A CA 1
ATOM 1838 C C . ILE A 1 230 ? -41.792 -7.652 53.651 1.00 52.19 230 ILE A C 1
ATOM 1840 O O . ILE A 1 230 ? -42.878 -7.112 53.842 1.00 52.19 230 ILE A O 1
ATOM 1844 N N . ARG A 1 231 ? -41.717 -8.963 53.388 1.00 54.53 231 ARG A N 1
ATOM 1845 C CA . ARG A 1 231 ? -42.889 -9.844 53.257 1.00 54.53 231 ARG A CA 1
ATOM 1846 C C . ARG A 1 231 ? -43.544 -10.176 54.599 1.00 54.53 231 ARG A C 1
ATOM 1848 O O . ARG A 1 231 ? -44.761 -10.319 54.644 1.00 54.53 231 ARG A O 1
ATOM 1855 N N . ARG A 1 232 ? -42.760 -10.316 55.676 1.00 49.31 232 ARG A N 1
ATOM 1856 C CA . ARG A 1 232 ? -43.272 -10.519 57.044 1.00 49.31 232 ARG A CA 1
ATOM 1857 C C . ARG A 1 232 ? -44.010 -9.274 57.543 1.00 49.31 232 ARG A C 1
ATOM 1859 O O . ARG A 1 232 ? -45.020 -9.421 58.225 1.00 49.31 232 ARG A O 1
ATOM 1866 N N . ASP A 1 233 ? -43.539 -8.094 57.152 1.00 46.56 233 ASP A N 1
ATOM 1867 C CA . ASP A 1 233 ? -44.108 -6.810 57.574 1.00 46.56 233 ASP A CA 1
ATOM 1868 C C . ASP A 1 233 ? -45.220 -6.311 56.619 1.00 46.56 233 ASP A C 1
ATOM 1870 O O . ASP A 1 233 ? -46.095 -5.548 57.031 1.00 46.56 233 ASP A O 1
ATOM 1874 N N . GLY A 1 234 ? -45.282 -6.871 55.404 1.00 47.09 234 GLY A N 1
ATOM 1875 C CA . GLY A 1 234 ? -46.422 -6.851 54.484 1.00 47.09 234 GLY A CA 1
ATOM 1876 C C . GLY A 1 234 ? -46.424 -5.678 53.499 1.00 47.09 234 GLY A C 1
ATOM 1877 O O . GLY A 1 234 ? -46.680 -4.541 53.883 1.00 47.09 234 GLY A O 1
ATOM 1878 N N . LEU A 1 235 ? -46.255 -5.970 52.201 1.00 44.78 235 LEU A N 1
ATOM 1879 C CA . LEU A 1 235 ? -46.430 -4.996 51.107 1.00 44.78 235 LEU A CA 1
ATOM 1880 C C . LEU A 1 235 ? -47.866 -4.442 51.052 1.00 44.78 235 LEU A C 1
ATOM 1882 O O . LEU A 1 235 ? -48.073 -3.253 50.828 1.00 44.78 235 LEU A O 1
ATOM 1886 N N . ASP A 1 236 ? -48.854 -5.292 51.341 1.00 44.44 236 ASP A N 1
ATOM 1887 C CA . ASP A 1 236 ? -50.284 -4.952 51.300 1.00 44.44 236 ASP A CA 1
ATOM 1888 C C . ASP A 1 236 ? -50.703 -3.957 52.400 1.00 44.44 236 ASP A C 1
ATOM 1890 O O . ASP A 1 236 ? -51.815 -3.431 52.395 1.00 44.44 236 ASP A O 1
ATOM 1894 N N . ARG A 1 237 ? -49.806 -3.675 53.356 1.00 43.91 237 ARG A N 1
ATOM 1895 C CA . ARG A 1 237 ? -50.026 -2.746 54.476 1.00 43.91 237 ARG A CA 1
ATOM 1896 C C . ARG A 1 237 ? -49.482 -1.336 54.217 1.00 43.91 237 ARG A C 1
ATOM 1898 O O . ARG A 1 237 ? -49.693 -0.453 55.045 1.00 43.91 237 ARG A O 1
ATOM 1905 N N . LEU A 1 238 ? -48.857 -1.090 53.059 1.00 44.81 238 LEU A N 1
ATOM 1906 C CA . LEU A 1 238 ? -48.309 0.219 52.663 1.00 44.81 238 LEU A CA 1
ATOM 1907 C C . LEU A 1 238 ? -49.369 1.297 52.369 1.00 44.81 238 LEU A C 1
ATOM 1909 O O . LEU A 1 238 ? -49.014 2.437 52.090 1.00 44.81 238 LEU A O 1
ATOM 1913 N N . GLN A 1 239 ? -50.667 0.988 52.474 1.00 43.47 239 GLN A N 1
ATOM 1914 C CA . GLN A 1 239 ? -51.717 2.015 52.420 1.00 43.47 239 GLN A CA 1
ATOM 1915 C C . GLN A 1 239 ? -51.703 2.964 53.632 1.00 43.47 239 GLN A C 1
ATOM 1917 O O . GLN A 1 239 ? -52.396 3.982 53.616 1.00 43.47 239 GLN A O 1
ATOM 1922 N N . TYR A 1 240 ? -50.931 2.662 54.682 1.00 47.25 240 TYR A N 1
ATOM 1923 C CA . TYR A 1 240 ? -50.831 3.522 55.856 1.00 47.25 240 TYR A CA 1
ATOM 1924 C C . TYR A 1 240 ? -49.676 4.518 55.765 1.00 47.25 240 TYR A C 1
ATOM 1926 O O . TYR A 1 240 ? -48.529 4.150 55.517 1.00 47.25 240 TYR A O 1
ATOM 1934 N N . LYS A 1 241 ? -50.005 5.787 56.039 1.00 49.84 241 LYS A N 1
ATOM 1935 C CA . LYS A 1 241 ? -49.069 6.912 56.070 1.00 49.84 241 LYS A CA 1
ATOM 1936 C C . LYS A 1 241 ? -47.940 6.599 57.064 1.00 49.84 241 LYS A C 1
ATOM 1938 O O . LYS A 1 241 ? -48.214 6.442 58.258 1.00 49.84 241 LYS A O 1
ATOM 1943 N N . PRO A 1 242 ? -46.697 6.453 56.599 1.00 51.97 242 PRO A N 1
ATOM 1944 C CA . PRO A 1 242 ? -45.613 6.028 57.460 1.00 51.97 242 PRO A CA 1
ATOM 1945 C C . PRO A 1 242 ? -45.276 7.105 58.484 1.00 51.97 242 PRO A C 1
ATOM 1947 O O . PRO A 1 242 ? -45.297 8.297 58.188 1.00 51.97 242 PRO A O 1
ATOM 1950 N N . ARG A 1 243 ? -44.987 6.674 59.715 1.00 49.09 243 ARG A N 1
ATOM 1951 C CA . ARG A 1 243 ? -44.798 7.584 60.852 1.00 49.09 243 ARG A CA 1
ATOM 1952 C C . ARG A 1 243 ? -43.517 8.404 60.774 1.00 49.09 243 ARG A C 1
ATOM 1954 O O . ARG A 1 243 ? -43.487 9.453 61.406 1.00 49.09 243 ARG A O 1
ATOM 1961 N N . CYS A 1 244 ? -42.497 7.954 60.034 1.00 56.09 244 CYS A N 1
ATOM 1962 C CA . CYS A 1 244 ? -41.261 8.716 59.918 1.00 56.09 244 CYS A CA 1
ATOM 1963 C C . CYS A 1 244 ? -40.615 8.653 58.517 1.00 56.09 244 CYS A C 1
ATOM 1965 O O . CYS A 1 244 ? -40.263 7.571 58.044 1.00 56.09 244 CYS A O 1
ATOM 1967 N N . PRO A 1 245 ? -40.427 9.803 57.835 1.00 64.88 245 PRO A N 1
ATOM 1968 C CA . PRO A 1 245 ? -39.921 9.852 56.461 1.00 64.88 245 PRO A CA 1
ATOM 1969 C C . PRO A 1 245 ? -38.438 9.464 56.335 1.00 64.88 245 PRO A C 1
ATOM 1971 O O . PRO A 1 245 ? -38.021 8.983 55.284 1.00 64.88 245 PRO A O 1
ATOM 1974 N N . LYS A 1 246 ? -37.645 9.594 57.411 1.00 63.59 246 LYS A N 1
ATOM 1975 C CA . LYS A 1 246 ? -36.217 9.214 57.430 1.00 63.59 246 LYS A CA 1
ATOM 1976 C C . LYS A 1 246 ? -35.986 7.708 57.236 1.00 63.59 246 LYS A C 1
ATOM 1978 O O . LYS A 1 246 ? -35.001 7.313 56.624 1.00 63.59 246 LYS A O 1
ATOM 1983 N N . GLU A 1 247 ? -36.878 6.865 57.746 1.00 59.16 247 GLU A N 1
ATOM 1984 C CA . GLU A 1 247 ? -36.739 5.404 57.659 1.00 59.16 247 GLU A CA 1
ATOM 1985 C C . GLU A 1 247 ? -37.099 4.892 56.257 1.00 59.16 247 GLU A C 1
ATOM 1987 O O . GLU A 1 247 ? -36.449 3.988 55.732 1.00 59.16 247 GLU A O 1
ATOM 1992 N N . LEU A 1 248 ? -38.087 5.515 55.604 1.00 63.81 248 LEU A N 1
ATOM 1993 C CA . LEU A 1 248 ? -38.423 5.199 54.215 1.00 63.81 248 LEU A CA 1
ATOM 1994 C C . LEU A 1 248 ? -37.398 5.709 53.223 1.00 63.81 248 LEU A C 1
ATOM 1996 O O . LEU A 1 248 ? -37.087 4.987 52.282 1.00 63.81 248 LEU A O 1
ATOM 2000 N N . SER A 1 249 ? -36.847 6.906 53.407 1.00 68.44 249 SER A N 1
ATOM 2001 C CA . SER A 1 249 ? -35.787 7.370 52.511 1.00 68.44 249 SER A CA 1
ATOM 2002 C C . SER A 1 249 ? -34.570 6.442 52.576 1.00 68.44 249 SER A C 1
ATOM 2004 O O . SER A 1 249 ? -34.035 6.063 51.537 1.00 68.44 249 SER A O 1
ATOM 2006 N N . GLN A 1 250 ? -34.206 5.959 53.768 1.00 65.94 250 GLN A N 1
ATOM 2007 C CA . GLN A 1 250 ? -33.185 4.921 53.922 1.00 65.94 250 GLN A CA 1
ATOM 2008 C C . GLN A 1 250 ? -33.581 3.609 53.232 1.00 65.94 250 GLN A C 1
ATOM 2010 O O . GLN A 1 250 ? -32.772 3.047 52.497 1.00 65.94 250 GLN A O 1
ATOM 2015 N N . LEU A 1 251 ? -34.823 3.139 53.397 1.00 66.75 251 LEU A N 1
ATOM 2016 C CA . LEU A 1 251 ? -35.321 1.946 52.705 1.00 66.75 251 LEU A CA 1
ATOM 2017 C C . LEU A 1 251 ? -35.249 2.085 51.176 1.00 66.75 251 LEU A C 1
ATOM 2019 O O . LEU A 1 251 ? -34.802 1.154 50.510 1.00 66.75 251 LEU A O 1
ATOM 2023 N N . ARG A 1 252 ? -35.614 3.246 50.618 1.00 77.25 252 ARG A N 1
ATOM 2024 C CA . ARG A 1 252 ? -35.486 3.547 49.181 1.00 77.25 252 ARG A CA 1
ATOM 2025 C C . ARG A 1 252 ? -34.036 3.408 48.722 1.00 77.25 252 ARG A C 1
ATOM 2027 O O . ARG A 1 252 ? -33.781 2.763 47.710 1.00 77.25 252 ARG A O 1
ATOM 2034 N N . VAL A 1 253 ? -33.093 3.958 49.490 1.00 74.06 253 VAL A N 1
ATOM 2035 C CA . VAL A 1 253 ? -31.653 3.855 49.205 1.00 74.06 253 VAL A CA 1
ATOM 2036 C C . VAL A 1 253 ? -31.184 2.396 49.240 1.00 74.06 253 VAL A C 1
ATOM 2038 O O . VAL A 1 253 ? -30.467 1.974 48.337 1.00 74.06 253 VAL A O 1
ATOM 2041 N N . TYR A 1 254 ? -31.628 1.596 50.216 1.00 66.69 254 TYR A N 1
ATOM 2042 C CA . TYR A 1 254 ? -31.293 0.167 50.278 1.00 66.69 254 TYR A CA 1
ATOM 2043 C C . TYR A 1 254 ? -31.807 -0.607 49.070 1.00 66.69 254 TYR A C 1
ATOM 2045 O O . TYR A 1 254 ? -31.061 -1.375 48.469 1.00 66.69 254 TYR A O 1
ATOM 2053 N N . LEU A 1 255 ? -33.073 -0.406 48.707 1.00 72.44 255 LEU A N 1
ATOM 2054 C CA . LEU A 1 255 ? -33.682 -1.091 47.571 1.00 72.44 255 LEU A CA 1
ATOM 2055 C C . LEU A 1 255 ? -33.024 -0.663 46.252 1.00 72.44 255 LEU A C 1
ATOM 2057 O O . LEU A 1 255 ? -32.811 -1.510 45.389 1.00 72.44 255 LEU A O 1
ATOM 2061 N N . GLY A 1 256 ? -32.642 0.613 46.126 1.00 75.69 256 GLY A N 1
ATOM 2062 C CA . GLY A 1 256 ? -31.873 1.129 44.992 1.00 75.69 256 GLY A CA 1
ATOM 2063 C C . GLY A 1 256 ? -30.515 0.446 44.856 1.00 75.69 256 GLY A C 1
ATOM 2064 O O . GLY A 1 256 ? -30.237 -0.150 43.824 1.00 75.69 256 GLY A O 1
ATOM 2065 N N . LEU A 1 257 ? -29.723 0.404 45.934 1.00 71.19 257 LEU A N 1
ATOM 2066 C CA . LEU A 1 257 ? -28.419 -0.276 45.943 1.00 71.19 257 LEU A CA 1
ATOM 2067 C C . LEU A 1 257 ? -28.527 -1.764 45.585 1.00 71.19 257 LEU A C 1
ATOM 2069 O O . LEU A 1 257 ? -27.647 -2.318 44.929 1.00 71.19 257 LEU A O 1
ATOM 2073 N N . ILE A 1 258 ? -29.603 -2.418 46.024 1.00 71.12 258 ILE A N 1
ATOM 2074 C CA . ILE A 1 258 ? -29.894 -3.818 45.715 1.00 71.12 258 ILE A CA 1
ATOM 2075 C C . ILE A 1 258 ? -30.158 -4.011 44.210 1.00 71.12 258 ILE A C 1
ATOM 2077 O O . ILE A 1 258 ? -29.631 -4.954 43.617 1.00 71.12 258 ILE A O 1
ATOM 2081 N N . VAL A 1 259 ? -30.937 -3.119 43.593 1.00 79.12 259 VAL A N 1
ATOM 2082 C CA . VAL A 1 259 ? -31.205 -3.115 42.145 1.00 79.12 259 VAL A CA 1
ATOM 2083 C C . VAL A 1 259 ? -29.931 -2.805 41.354 1.00 79.12 259 VAL A C 1
ATOM 2085 O O . VAL A 1 259 ? -29.577 -3.566 40.456 1.00 79.12 259 VAL A O 1
ATOM 2088 N N . ASP A 1 260 ? -29.165 -1.791 41.754 1.00 76.06 260 ASP A N 1
ATOM 2089 C CA . ASP A 1 260 ? -27.904 -1.417 41.100 1.00 76.06 260 ASP A CA 1
ATOM 2090 C C . ASP A 1 260 ? -26.887 -2.574 41.123 1.00 76.06 260 ASP A C 1
ATOM 2092 O O . ASP A 1 260 ? -26.250 -2.887 40.114 1.00 76.06 260 ASP A O 1
ATOM 2096 N N . CYS A 1 261 ? -26.773 -3.284 42.253 1.00 71.06 261 CYS A N 1
ATOM 2097 C CA . CYS A 1 261 ? -25.930 -4.479 42.355 1.00 71.06 261 CYS A CA 1
ATOM 2098 C C . CYS A 1 261 ? -26.347 -5.572 41.357 1.00 71.06 261 CYS A C 1
ATOM 2100 O O . CYS A 1 261 ? -25.490 -6.299 40.849 1.00 71.06 261 CYS A O 1
ATOM 2102 N N . MET A 1 262 ? -27.646 -5.707 41.077 1.00 71.81 262 MET A N 1
ATOM 2103 C CA . MET A 1 262 ? -28.175 -6.686 40.127 1.00 71.81 262 MET A CA 1
ATOM 2104 C C . MET A 1 262 ? -27.964 -6.296 38.666 1.00 71.81 262 MET A C 1
ATOM 2106 O O . MET A 1 262 ? -27.727 -7.178 37.840 1.00 71.81 262 MET A O 1
ATOM 2110 N N . GLU A 1 263 ? -28.004 -5.008 38.336 1.00 78.44 263 GLU A N 1
ATOM 2111 C CA . GLU A 1 263 ? -27.717 -4.532 36.978 1.00 78.44 263 GLU A CA 1
ATOM 2112 C C . GLU A 1 263 ? -26.225 -4.648 36.626 1.00 78.44 263 GLU A C 1
ATOM 2114 O O . GLU A 1 263 ? -25.867 -4.921 35.478 1.00 78.44 263 GLU A O 1
ATOM 2119 N N . LEU A 1 264 ? -25.347 -4.518 37.626 1.00 75.06 264 LEU A N 1
ATOM 2120 C CA . LEU A 1 264 ? -23.893 -4.645 37.477 1.00 75.06 264 LEU A CA 1
ATOM 2121 C C . LEU A 1 264 ? -23.397 -6.100 37.404 1.00 75.06 264 LEU A C 1
ATOM 2123 O O . LEU A 1 264 ? -22.208 -6.343 37.172 1.00 75.06 264 LEU A O 1
ATOM 2127 N N . LEU A 1 265 ? -24.282 -7.084 37.589 1.00 71.69 265 LEU A N 1
ATOM 2128 C CA . LEU A 1 265 ? -23.911 -8.495 37.582 1.00 71.69 265 LEU A CA 1
ATOM 2129 C C . LEU A 1 265 ? -23.515 -8.965 36.166 1.00 71.69 265 LEU A C 1
ATOM 2131 O O . LEU A 1 265 ? -24.280 -8.800 35.211 1.00 71.69 265 LEU A O 1
ATOM 2135 N N . PRO A 1 266 ? -22.350 -9.625 35.999 1.00 69.69 266 PRO A N 1
ATOM 2136 C CA . PRO A 1 266 ? -21.931 -10.153 34.705 1.00 69.69 266 PRO A CA 1
ATOM 2137 C C . PRO A 1 266 ? -22.986 -11.088 34.101 1.00 69.69 266 PRO A C 1
ATOM 2139 O O . PRO A 1 266 ? -23.509 -11.969 34.788 1.00 69.69 266 PRO A O 1
ATOM 2142 N N . ARG A 1 267 ? -23.244 -10.974 32.789 1.00 68.31 267 ARG A N 1
ATOM 2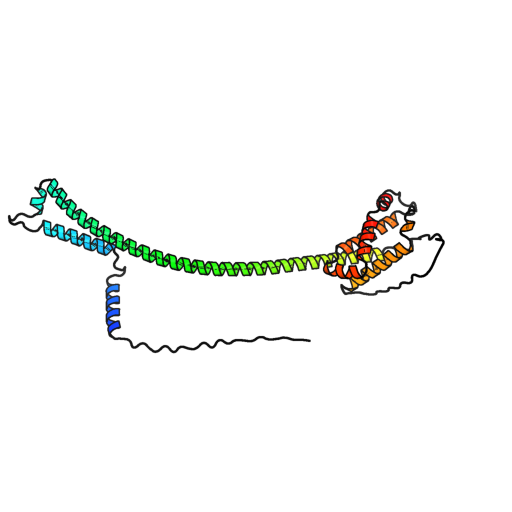143 C CA . ARG A 1 267 ? -24.283 -11.765 32.092 1.00 68.31 267 ARG A CA 1
ATOM 2144 C C . ARG A 1 267 ? -24.160 -13.277 32.301 1.00 68.31 267 ARG A C 1
ATOM 2146 O O . ARG A 1 267 ? -25.173 -13.961 32.399 1.00 68.31 267 ARG A O 1
ATOM 2153 N N . ALA A 1 268 ? -22.937 -13.793 32.422 1.00 66.38 268 ALA A N 1
ATOM 2154 C CA . ALA A 1 268 ? -22.684 -15.207 32.704 1.00 66.38 268 ALA A CA 1
ATOM 2155 C C . ALA A 1 268 ? -23.259 -15.668 34.061 1.00 66.38 268 ALA A C 1
ATOM 2157 O O . ALA A 1 268 ? -23.652 -16.822 34.206 1.00 66.38 268 ALA A O 1
ATOM 2158 N N . LYS A 1 269 ? -23.349 -14.767 35.047 1.00 67.56 269 LYS A N 1
ATOM 2159 C CA . LYS A 1 269 ? -23.880 -15.043 36.389 1.00 67.56 269 LYS A CA 1
ATOM 2160 C C . LYS A 1 269 ? -25.394 -14.821 36.497 1.00 67.56 269 LYS A C 1
ATOM 2162 O O . LYS A 1 269 ? -26.028 -15.437 37.351 1.00 67.56 269 LYS A O 1
ATOM 2167 N N . LEU A 1 270 ? -25.993 -14.038 35.592 1.00 67.00 270 LEU A N 1
ATOM 2168 C CA . LEU A 1 270 ? -27.452 -13.854 35.514 1.00 67.00 270 LEU A CA 1
ATOM 2169 C C . LEU A 1 270 ? -28.203 -15.172 35.259 1.00 67.00 270 LEU A C 1
ATOM 2171 O O . LEU A 1 270 ? -29.302 -15.358 35.774 1.00 67.00 270 LEU A O 1
ATOM 2175 N N . ALA A 1 271 ? -27.607 -16.105 34.505 1.00 69.56 271 ALA A N 1
ATOM 2176 C CA . ALA A 1 271 ? -28.209 -17.415 34.245 1.00 69.56 271 ALA A CA 1
ATOM 2177 C C . ALA A 1 271 ? -28.404 -18.231 35.534 1.00 69.56 271 ALA A C 1
ATOM 2179 O O . ALA A 1 271 ? -29.482 -18.777 35.748 1.00 69.56 271 ALA A O 1
ATOM 2180 N N . ARG A 1 272 ? -27.405 -18.235 36.428 1.00 64.12 272 ARG A N 1
ATOM 2181 C CA . ARG A 1 272 ? -27.503 -18.878 37.750 1.00 64.12 272 ARG A CA 1
ATOM 2182 C C . ARG A 1 272 ? -28.509 -18.171 38.657 1.00 64.12 272 ARG A C 1
ATOM 2184 O O . ARG A 1 272 ? -29.274 -18.827 39.345 1.00 64.12 272 ARG A O 1
ATOM 2191 N N . LEU A 1 273 ? -28.565 -16.839 38.632 1.00 63.38 273 LEU A N 1
ATOM 2192 C CA . LEU A 1 273 ? -29.533 -16.068 39.428 1.00 63.38 273 LEU A CA 1
ATOM 2193 C C . LEU A 1 273 ? -30.993 -16.336 39.047 1.00 63.38 273 LEU A C 1
ATOM 2195 O O . LEU A 1 273 ? -31.882 -16.220 39.893 1.00 63.38 273 LEU A O 1
ATOM 2199 N N . ARG A 1 274 ? -31.243 -16.712 37.789 1.00 68.44 274 ARG A N 1
ATOM 2200 C CA . ARG A 1 274 ? -32.574 -17.108 37.323 1.00 68.44 274 ARG A CA 1
ATOM 2201 C C . ARG A 1 274 ? -33.071 -18.380 38.019 1.00 68.44 274 ARG A C 1
ATOM 2203 O O . ARG A 1 274 ? -34.259 -18.465 38.297 1.00 68.44 274 ARG A O 1
ATOM 2210 N N . GLU A 1 275 ? -32.184 -19.320 38.356 1.00 66.31 275 GLU A N 1
ATOM 2211 C CA . GLU A 1 275 ? -32.549 -20.555 39.076 1.00 66.31 275 GLU A CA 1
ATOM 2212 C C . GLU A 1 275 ? -33.040 -20.286 40.507 1.00 66.31 275 GLU A C 1
ATOM 2214 O O . GLU A 1 275 ? -33.817 -21.063 41.051 1.00 66.31 275 GLU A O 1
ATOM 2219 N N . PHE A 1 276 ? -32.642 -19.160 41.103 1.00 59.56 276 PHE A N 1
ATOM 2220 C CA . PHE A 1 276 ? -33.028 -18.775 42.463 1.00 59.56 276 PHE A CA 1
ATOM 2221 C C . PHE A 1 276 ? -34.213 -17.796 42.515 1.00 59.56 276 PHE A C 1
ATOM 2223 O O . PHE A 1 276 ? -34.488 -17.244 43.578 1.00 59.56 276 PHE A O 1
ATOM 2230 N N . HIS A 1 277 ? -34.897 -17.540 41.390 1.00 68.25 277 HIS A N 1
ATOM 2231 C CA . HIS A 1 277 ? -35.976 -16.539 41.275 1.00 68.25 277 HIS A CA 1
ATOM 2232 C C . HIS A 1 277 ? -35.565 -15.102 41.655 1.00 68.25 277 HIS A C 1
ATOM 2234 O O . HIS A 1 277 ? -36.407 -14.232 41.872 1.00 68.25 277 HIS A O 1
ATOM 2240 N N . ILE A 1 278 ? -34.261 -14.813 41.709 1.00 67.44 278 ILE A N 1
ATOM 2241 C CA . ILE A 1 278 ? -33.753 -13.492 42.111 1.00 67.44 278 ILE A CA 1
ATOM 2242 C C . ILE A 1 278 ? -34.049 -12.449 41.018 1.00 67.44 278 ILE A C 1
ATOM 2244 O O . ILE A 1 278 ? -34.266 -11.279 41.313 1.00 67.44 278 ILE A O 1
ATOM 2248 N N . LEU A 1 279 ? -34.138 -12.877 39.754 1.00 68.38 279 LEU A N 1
ATOM 2249 C CA . LEU A 1 279 ? -34.560 -12.022 38.637 1.00 68.38 279 LEU A CA 1
ATOM 2250 C C . LEU A 1 279 ? -36.024 -11.567 38.735 1.00 68.38 279 LEU A C 1
ATOM 2252 O O . LEU A 1 279 ? -36.334 -10.454 38.318 1.00 68.38 279 LEU A O 1
ATOM 2256 N N . ASP A 1 280 ? -36.907 -12.392 39.293 1.00 72.44 280 ASP A N 1
ATOM 2257 C CA . ASP A 1 280 ? -38.305 -12.007 39.510 1.00 72.44 280 ASP A CA 1
ATOM 2258 C C . ASP A 1 280 ? -38.373 -10.966 40.639 1.00 72.44 280 ASP A C 1
ATOM 2260 O O . ASP A 1 280 ? -38.959 -9.896 40.473 1.00 72.44 280 ASP A O 1
ATOM 2264 N N . ALA A 1 281 ? -37.616 -11.198 41.720 1.00 66.38 281 ALA A N 1
ATOM 2265 C CA . ALA A 1 281 ? -37.464 -10.239 42.811 1.00 66.38 281 ALA A CA 1
ATOM 2266 C C . ALA A 1 281 ? -36.863 -8.895 42.359 1.00 66.38 281 ALA A C 1
ATOM 2268 O O . ALA A 1 281 ? -37.263 -7.853 42.869 1.00 66.38 281 ALA A O 1
ATOM 2269 N N . HIS A 1 282 ? -35.939 -8.885 41.393 1.00 75.12 282 HIS A N 1
ATOM 2270 C CA . HIS A 1 282 ? -35.417 -7.651 40.797 1.00 75.12 282 HIS A CA 1
ATOM 2271 C C . HIS A 1 282 ? -36.514 -6.802 40.161 1.00 75.12 282 HIS A C 1
ATOM 2273 O O . HIS A 1 282 ? -36.584 -5.595 40.388 1.00 75.12 282 HIS A O 1
ATOM 2279 N N . ASN A 1 283 ? -37.365 -7.429 39.349 1.00 74.94 283 ASN A N 1
ATOM 2280 C CA . ASN A 1 283 ? -38.435 -6.729 38.650 1.00 74.94 283 ASN A CA 1
ATOM 2281 C C . ASN A 1 283 ? -39.473 -6.200 39.641 1.00 74.94 283 ASN A C 1
ATOM 2283 O O . ASN A 1 283 ? -39.914 -5.057 39.506 1.00 74.94 283 ASN A O 1
ATOM 2287 N N . ASP A 1 284 ? -39.794 -6.984 40.670 1.00 71.94 284 ASP A N 1
ATOM 2288 C CA . ASP A 1 284 ? -40.688 -6.568 41.750 1.00 71.94 284 ASP A CA 1
ATOM 2289 C C . ASP A 1 284 ? -40.106 -5.383 42.532 1.00 71.94 284 ASP A C 1
ATOM 2291 O O . ASP A 1 284 ? -40.805 -4.402 42.783 1.00 71.94 284 ASP A O 1
ATOM 2295 N N . LEU A 1 285 ? -38.808 -5.414 42.851 1.00 71.62 285 LEU A N 1
ATOM 2296 C CA . LEU A 1 285 ? -38.104 -4.325 43.535 1.00 71.62 285 LEU A CA 1
ATOM 2297 C C . LEU A 1 285 ? -37.988 -3.061 42.679 1.00 71.62 285 LEU A C 1
ATOM 2299 O O . LEU A 1 285 ? -38.227 -1.962 43.176 1.00 71.62 285 LEU A O 1
ATOM 2303 N N . SER A 1 286 ? -37.673 -3.202 41.391 1.00 79.81 286 SER A N 1
ATOM 2304 C CA . SER A 1 286 ? -37.629 -2.083 40.443 1.00 79.81 286 SER A CA 1
ATOM 2305 C C . SER A 1 286 ? -39.011 -1.448 40.276 1.00 79.81 286 SER A C 1
ATOM 2307 O O . SER A 1 286 ? -39.138 -0.225 40.221 1.00 79.81 286 SER A O 1
ATOM 2309 N N . THR A 1 287 ? -40.068 -2.263 40.251 1.00 75.25 287 THR A N 1
ATOM 2310 C CA . THR A 1 287 ? -41.457 -1.786 40.213 1.00 75.25 287 THR A CA 1
ATOM 2311 C C . THR A 1 287 ? -41.825 -1.081 41.515 1.00 75.25 287 THR A C 1
ATOM 2313 O O . THR A 1 287 ? -42.412 -0.002 41.483 1.00 75.25 287 THR A O 1
ATOM 2316 N N . LEU A 1 288 ? -41.418 -1.637 42.657 1.00 71.50 288 LEU A N 1
ATOM 2317 C CA . LEU A 1 288 ? -41.649 -1.050 43.970 1.00 71.50 288 LEU A CA 1
ATOM 2318 C C . LEU A 1 288 ? -40.950 0.307 44.124 1.00 71.50 288 LEU A C 1
ATOM 2320 O O . LEU A 1 288 ? -41.569 1.241 44.621 1.00 71.50 288 LEU A O 1
ATOM 2324 N N . LEU A 1 289 ? -39.709 0.457 43.648 1.00 79.19 289 LEU A N 1
ATOM 2325 C CA . LEU A 1 289 ? -38.968 1.730 43.641 1.00 79.19 289 LEU A CA 1
ATOM 2326 C C . LEU A 1 289 ? -39.616 2.821 42.777 1.00 79.19 289 LEU A C 1
ATOM 2328 O O . LEU A 1 289 ? -39.365 4.003 43.003 1.00 79.19 289 LEU A O 1
ATOM 2332 N N . LYS A 1 290 ? -40.449 2.439 41.804 1.00 83.56 290 LYS A N 1
ATOM 2333 C CA . LYS A 1 290 ? -41.188 3.360 40.926 1.00 83.56 290 LYS A CA 1
ATOM 2334 C C . LYS A 1 290 ? -42.556 3.761 41.481 1.00 83.56 290 LYS A C 1
ATOM 2336 O O . LYS A 1 290 ? -43.261 4.534 40.838 1.00 83.56 290 LYS A O 1
ATOM 2341 N N . LEU A 1 291 ? -42.968 3.230 42.635 1.00 75.25 291 LEU A N 1
ATOM 2342 C CA . LEU A 1 291 ? -44.253 3.589 43.231 1.00 75.25 291 LEU A CA 1
ATOM 2343 C C . LEU A 1 291 ? -44.247 5.057 43.706 1.00 75.25 291 LEU A C 1
ATOM 2345 O O . LEU A 1 291 ? -43.284 5.490 44.335 1.00 75.25 291 LEU A O 1
ATOM 2349 N N . PRO A 1 292 ? -45.348 5.807 43.518 1.00 74.44 292 PRO A N 1
ATOM 2350 C CA . PRO A 1 292 ? -45.433 7.229 43.882 1.00 74.44 292 PRO A CA 1
ATOM 2351 C C . PRO A 1 292 ? -45.367 7.487 45.397 1.00 74.44 292 PRO A C 1
ATOM 2353 O O . PRO A 1 292 ? -45.275 8.631 45.835 1.00 74.44 292 PRO A O 1
ATOM 2356 N N . ILE A 1 293 ? -45.407 6.430 46.218 1.00 71.94 293 ILE A N 1
ATOM 2357 C CA . ILE A 1 293 ? -45.249 6.526 47.672 1.00 71.94 293 ILE A CA 1
ATOM 2358 C C . ILE A 1 293 ? -43.907 7.157 48.064 1.00 71.94 293 ILE A C 1
ATOM 2360 O O . ILE A 1 293 ? -43.828 7.812 49.096 1.00 71.94 293 ILE A O 1
ATOM 2364 N N . TRP A 1 294 ? -42.867 7.000 47.239 1.00 75.94 294 TRP A N 1
ATOM 2365 C CA . TRP A 1 294 ? -41.542 7.555 47.515 1.00 75.94 294 TRP A CA 1
ATOM 2366 C C . TRP A 1 294 ? -41.475 9.067 47.316 1.00 75.94 294 TRP A C 1
ATOM 2368 O O . TRP A 1 294 ? -40.818 9.747 48.099 1.00 75.94 294 TRP A O 1
ATOM 2378 N N . ASP A 1 295 ? -42.199 9.592 46.331 1.00 79.19 295 ASP A N 1
ATOM 2379 C CA . ASP A 1 295 ? -42.231 11.030 46.047 1.00 79.19 295 ASP A CA 1
ATOM 2380 C C . ASP A 1 295 ? -43.002 11.774 47.152 1.00 79.19 295 ASP A C 1
ATOM 2382 O O . ASP A 1 295 ? -42.599 12.840 47.607 1.00 79.19 295 ASP A O 1
ATOM 2386 N N . GLN A 1 296 ? -44.047 11.144 47.701 1.00 73.19 296 GLN A N 1
ATOM 2387 C CA . GLN A 1 296 ? -44.807 11.675 48.841 1.00 73.19 296 GLN A CA 1
ATOM 2388 C C . GLN A 1 296 ? -44.000 11.714 50.148 1.00 73.19 296 GLN A C 1
ATOM 2390 O O . GLN A 1 296 ? -44.344 12.462 51.063 1.00 73.19 296 GLN A O 1
ATOM 2395 N N . VAL A 1 297 ? -42.953 10.892 50.272 1.00 66.38 297 VAL A N 1
ATOM 2396 C CA . VAL A 1 297 ? -42.088 10.857 51.460 1.00 66.38 297 VAL A CA 1
ATOM 2397 C C . VAL A 1 297 ? -41.128 12.043 51.492 1.00 66.38 297 VAL A C 1
ATOM 2399 O O . VAL A 1 297 ? -40.845 12.547 52.577 1.00 66.38 297 VAL A O 1
ATOM 2402 N N . GLU A 1 298 ? -40.674 12.523 50.333 1.00 70.31 298 GLU A N 1
ATOM 2403 C CA . GLU A 1 298 ? -39.799 13.701 50.236 1.00 70.31 298 GLU A CA 1
ATOM 2404 C C . GLU A 1 298 ? -40.525 15.005 50.600 1.00 70.31 298 GLU A C 1
ATOM 2406 O O . GLU A 1 298 ? -39.901 15.934 51.108 1.00 70.31 298 GLU A O 1
ATOM 2411 N N . GLU A 1 299 ? -41.847 15.051 50.426 1.00 77.38 299 GLU A N 1
ATOM 2412 C CA . GLU A 1 299 ? -42.684 16.206 50.775 1.00 77.38 299 GLU A CA 1
ATOM 2413 C C . GLU A 1 299 ? -43.134 16.228 52.250 1.00 77.38 299 GLU A C 1
ATOM 2415 O O . GLU A 1 299 ? -43.732 17.207 52.707 1.00 77.38 299 GLU A O 1
ATOM 2420 N N . MET A 1 300 ? -42.879 15.165 53.026 1.00 70.88 300 MET A N 1
ATOM 2421 C CA . MET A 1 300 ? -43.321 15.102 54.422 1.00 70.88 300 MET A CA 1
ATOM 2422 C C . MET A 1 300 ? -42.418 15.929 55.355 1.00 70.88 300 MET A C 1
ATOM 2424 O O . MET A 1 300 ? -41.192 15.827 55.285 1.00 70.88 300 MET A O 1
ATOM 2428 N N . PRO A 1 301 ? -43.000 16.718 56.284 1.00 71.12 301 PRO A N 1
ATOM 2429 C CA . PRO A 1 301 ? -42.220 17.480 57.252 1.00 71.12 301 PRO A CA 1
ATOM 2430 C C . PRO A 1 301 ? -41.398 16.537 58.150 1.00 71.12 301 PRO A C 1
ATOM 2432 O O . PRO A 1 301 ? -41.841 15.419 58.437 1.00 71.12 301 PRO A O 1
ATOM 2435 N N . PRO A 1 302 ? -40.207 16.965 58.609 1.00 66.50 302 PRO A N 1
ATOM 2436 C CA . PRO A 1 302 ? -39.374 16.148 59.483 1.00 66.50 302 PRO A CA 1
ATOM 2437 C C . PRO A 1 302 ? -40.141 15.778 60.759 1.00 66.50 302 PRO A C 1
ATOM 2439 O O . PRO A 1 302 ? -40.854 16.613 61.318 1.00 66.50 302 PRO A O 1
ATOM 2442 N N . CYS A 1 303 ? -39.988 14.528 61.214 1.00 57.22 303 CYS A N 1
ATOM 2443 C CA . CYS A 1 303 ? -40.487 14.095 62.521 1.00 57.22 303 CYS A CA 1
ATOM 2444 C C . CYS A 1 303 ? -39.996 15.085 63.585 1.00 57.22 303 CYS A C 1
ATOM 2446 O O . CYS A 1 303 ? -38.795 15.344 63.671 1.00 57.22 303 CYS A O 1
ATOM 2448 N N . ILE A 1 304 ? -40.931 15.663 64.341 1.00 61.56 304 ILE A N 1
ATOM 2449 C CA . ILE A 1 304 ? -40.615 16.404 65.560 1.00 61.56 304 ILE A CA 1
ATOM 2450 C C . ILE A 1 304 ? -40.348 15.326 66.611 1.00 61.56 304 ILE A C 1
ATOM 2452 O O . ILE A 1 304 ? -41.262 14.555 66.914 1.00 61.56 304 ILE A O 1
ATOM 2456 N N . ASP A 1 305 ? -39.090 15.226 67.042 1.00 52.41 305 ASP A N 1
ATOM 2457 C CA . ASP A 1 305 ? -38.624 14.271 68.058 1.00 52.41 305 ASP A CA 1
ATOM 2458 C C . ASP A 1 305 ? -39.332 14.466 69.412 1.00 52.41 305 ASP A C 1
ATOM 2460 O O . ASP A 1 305 ? -39.604 15.634 69.789 1.00 52.41 305 ASP A O 1
#